Protein AF-A0A372Q4P2-F1 (afdb_monomer_lite)

Radius of gyration: 22.62 Å; chains: 1; bounding box: 49×54×68 Å

pLDDT: mean 82.83, std 16.29, range [28.7, 98.0]

Secondary structure (DSSP, 8-state):
-HHHHHHHHHHHHHHHHHHHHHHHHHHHHHHHHHHH-SS--HHHHHHHHHHHHHHH-HHHHHTS-HHHHHHHHHHHTHHHHHHHHHHHHHHHHHHHHHHHHHHSS-PPP--TT--HHHHHHHHTSHHHHHHHHHTTSBSSTTSS-BHHHHHHHHHTTT-S---HHHHHHHHHHHHHHH-TT-------HHHHHHHHHHHHHHHHHHHHTTTTS-S--SSTTSS--

Structure (mmCIF, N/CA/C/O backbone):
data_AF-A0A372Q4P2-F1
#
_entry.id   AF-A0A372Q4P2-F1
#
loop_
_atom_site.group_PDB
_atom_site.id
_atom_site.type_symbol
_atom_site.label_atom_id
_atom_site.label_alt_id
_atom_site.label_comp_id
_atom_site.label_asym_id
_atom_site.label_entity_id
_atom_site.label_seq_id
_atom_site.pdbx_PDB_ins_code
_atom_site.Cartn_x
_atom_site.Cartn_y
_atom_site.Cartn_z
_atom_site.occupancy
_atom_site.B_iso_or_equiv
_atom_site.auth_seq_id
_atom_site.auth_comp_id
_atom_site.auth_asym_id
_atom_site.auth_atom_id
_atom_site.pdbx_PDB_model_num
ATOM 1 N N . MET A 1 1 ? 22.361 27.477 -40.942 1.00 59.09 1 MET A N 1
ATOM 2 C CA . MET A 1 1 ? 21.910 27.624 -39.535 1.00 59.09 1 MET A CA 1
ATOM 3 C C . MET A 1 1 ? 20.575 26.902 -39.296 1.00 59.09 1 MET A C 1
ATOM 5 O O . MET A 1 1 ? 20.471 26.233 -38.277 1.00 59.09 1 MET A O 1
ATOM 9 N N . GLY A 1 2 ? 19.630 26.922 -40.254 1.00 65.94 2 GLY A N 1
ATOM 10 C CA . GLY A 1 2 ? 18.334 26.214 -40.179 1.00 65.94 2 GLY A CA 1
ATOM 11 C C . GLY A 1 2 ? 18.394 24.692 -39.960 1.00 65.94 2 GLY A C 1
ATOM 12 O O . GLY A 1 2 ? 17.753 24.198 -39.041 1.00 65.94 2 GLY A O 1
ATOM 13 N N . ASP A 1 3 ? 19.242 23.952 -40.684 1.00 73.50 3 ASP A N 1
ATOM 14 C CA . ASP A 1 3 ? 19.313 22.477 -40.546 1.00 73.50 3 ASP A CA 1
ATOM 15 C C . ASP A 1 3 ? 19.775 21.992 -39.164 1.00 73.50 3 ASP A C 1
ATOM 17 O O . ASP A 1 3 ? 19.396 20.917 -38.694 1.00 73.50 3 ASP A O 1
ATOM 21 N N . ARG A 1 4 ? 20.602 22.794 -38.480 1.00 77.06 4 ARG A N 1
ATOM 22 C CA . ARG A 1 4 ? 21.061 22.483 -37.118 1.00 77.06 4 ARG A CA 1
ATOM 23 C C . ARG A 1 4 ? 19.940 22.678 -36.099 1.00 77.06 4 ARG A C 1
ATOM 25 O O . ARG A 1 4 ? 19.866 21.898 -35.156 1.00 77.06 4 ARG A O 1
ATOM 32 N N . ILE A 1 5 ? 19.084 23.679 -36.302 1.00 82.50 5 ILE A N 1
ATOM 33 C CA . ILE A 1 5 ? 17.941 23.978 -35.432 1.00 82.50 5 ILE A CA 1
ATOM 34 C C . ILE A 1 5 ? 16.872 22.888 -35.588 1.00 82.50 5 ILE A C 1
ATOM 36 O O . ILE A 1 5 ? 16.509 22.265 -34.595 1.00 82.50 5 ILE A O 1
ATOM 40 N N . ALA A 1 6 ? 16.506 22.524 -36.822 1.00 82.44 6 ALA A N 1
ATOM 41 C CA . ALA A 1 6 ? 15.524 21.466 -37.083 1.00 82.44 6 ALA A CA 1
ATOM 42 C C . ALA A 1 6 ? 15.937 20.094 -36.503 1.00 82.44 6 ALA A C 1
ATOM 44 O O . ALA A 1 6 ? 15.115 19.337 -35.982 1.00 82.44 6 ALA A O 1
ATOM 45 N N . LYS A 1 7 ? 17.238 19.761 -36.537 1.00 81.94 7 LYS A N 1
ATOM 46 C CA . LYS A 1 7 ? 17.761 18.530 -35.917 1.00 81.94 7 LYS A CA 1
ATOM 47 C C . LYS A 1 7 ? 17.673 18.561 -34.387 1.00 81.94 7 LYS A C 1
ATOM 49 O O . LYS A 1 7 ? 17.422 17.524 -33.776 1.00 81.94 7 LYS A O 1
ATOM 54 N N . LEU A 1 8 ? 17.899 19.722 -33.769 1.00 76.38 8 LEU A N 1
ATOM 55 C CA . LEU A 1 8 ? 17.779 19.895 -32.319 1.00 76.38 8 LEU A CA 1
ATOM 56 C C . LEU A 1 8 ? 16.321 19.783 -31.866 1.00 76.38 8 LEU A C 1
ATOM 58 O O . LEU A 1 8 ? 16.052 19.065 -30.906 1.00 76.38 8 LEU A O 1
ATOM 62 N N . GLU A 1 9 ? 15.394 20.407 -32.591 1.00 79.81 9 GLU A N 1
ATOM 63 C CA . GLU A 1 9 ? 13.953 20.352 -32.313 1.00 79.81 9 GLU A CA 1
ATOM 64 C C . GLU A 1 9 ? 13.423 18.917 -32.380 1.00 79.81 9 GLU A C 1
ATOM 66 O O . GLU A 1 9 ? 12.822 18.432 -31.422 1.00 79.81 9 GLU A O 1
ATOM 71 N N . LYS A 1 10 ? 13.755 18.177 -33.446 1.00 77.94 10 LYS A N 1
ATOM 72 C CA . LYS A 1 10 ? 13.351 16.771 -33.596 1.00 77.94 10 LYS A CA 1
ATOM 73 C C . LYS A 1 10 ? 13.897 15.873 -32.481 1.00 77.94 10 LYS A C 1
ATOM 75 O O .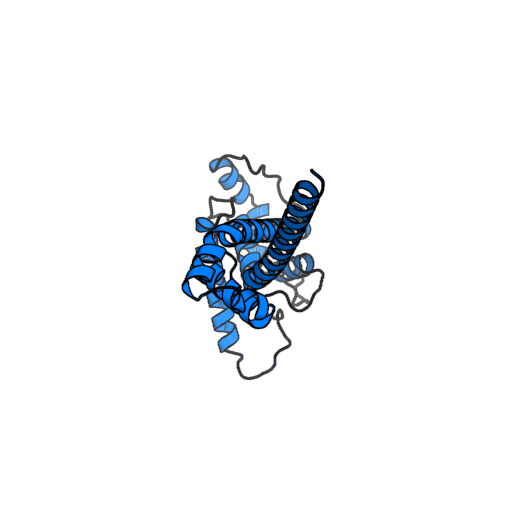 LYS A 1 10 ? 13.202 14.974 -32.001 1.00 77.94 10 LYS A O 1
ATOM 80 N N . ASN A 1 11 ? 15.144 16.093 -32.064 1.00 74.62 11 ASN A N 1
ATOM 81 C CA . ASN A 1 11 ? 15.747 15.339 -30.963 1.00 74.62 11 ASN A CA 1
ATOM 82 C C . ASN A 1 11 ? 15.069 15.657 -29.624 1.00 74.62 11 ASN A C 1
ATOM 84 O O . ASN A 1 11 ? 14.837 14.745 -28.830 1.00 74.62 11 ASN A O 1
ATOM 88 N N . PHE A 1 12 ? 14.738 16.928 -29.385 1.00 71.25 12 PHE A N 1
ATOM 89 C CA . PHE A 1 12 ? 14.030 17.368 -28.188 1.00 71.25 12 PHE A CA 1
ATOM 90 C C . PHE A 1 12 ? 12.624 16.763 -28.111 1.00 71.25 12 PHE A C 1
ATOM 92 O O . PHE A 1 12 ? 12.254 16.190 -27.089 1.00 71.25 12 PHE A O 1
ATOM 99 N N . GLU A 1 13 ? 11.874 16.803 -29.211 1.00 79.69 13 GLU A N 1
ATOM 100 C CA . GLU A 1 13 ? 10.533 16.223 -29.300 1.00 79.69 13 GLU A CA 1
ATOM 101 C C . GLU A 1 13 ? 10.554 14.702 -29.087 1.00 79.69 13 GLU A C 1
ATOM 103 O O . GLU A 1 13 ? 9.772 14.162 -28.306 1.00 79.69 13 GLU A O 1
ATOM 108 N N . THR A 1 14 ? 11.519 14.007 -29.697 1.00 75.88 14 THR A N 1
ATOM 109 C CA . THR A 1 14 ? 11.702 12.559 -29.505 1.00 75.88 14 THR A CA 1
ATOM 110 C C . THR A 1 14 ? 12.014 12.217 -28.046 1.00 75.88 14 THR A C 1
ATOM 112 O O . THR A 1 14 ? 11.432 11.282 -27.495 1.00 75.88 14 THR A O 1
ATOM 115 N N . ALA A 1 15 ? 12.895 12.986 -27.399 1.00 71.50 15 ALA A N 1
ATOM 116 C CA . ALA A 1 15 ? 13.243 12.788 -25.995 1.00 71.50 15 ALA A CA 1
ATOM 117 C C . ALA A 1 15 ? 12.047 13.040 -25.063 1.00 71.50 15 ALA A C 1
ATOM 119 O O . ALA A 1 15 ? 11.844 12.288 -24.109 1.00 71.50 15 ALA A O 1
ATOM 120 N N . ASN A 1 16 ? 11.234 14.059 -25.349 1.00 79.56 16 ASN A N 1
ATOM 121 C CA . ASN A 1 16 ? 10.046 14.367 -24.560 1.00 79.56 16 ASN A CA 1
ATOM 122 C C . ASN A 1 16 ? 8.982 13.262 -24.689 1.00 79.56 16 ASN A C 1
ATOM 124 O O . ASN A 1 16 ? 8.452 12.781 -23.686 1.00 79.56 16 ASN A O 1
ATOM 128 N N . ASN A 1 17 ? 8.762 12.771 -25.912 1.00 85.81 17 ASN A N 1
ATOM 129 C CA . ASN A 1 17 ? 7.849 11.661 -26.184 1.00 85.81 17 ASN A CA 1
ATOM 130 C C . ASN A 1 17 ? 8.278 10.372 -25.468 1.00 85.81 17 ASN A C 1
ATOM 132 O O . ASN A 1 17 ? 7.442 9.661 -24.907 1.00 85.81 17 ASN A O 1
ATOM 136 N N . GLU A 1 18 ? 9.581 10.074 -25.436 1.00 86.50 18 GLU A N 1
ATOM 137 C CA . GLU A 1 18 ? 10.101 8.926 -24.690 1.00 86.50 18 GLU A CA 1
ATOM 138 C C . GLU A 1 18 ? 9.928 9.108 -23.175 1.00 86.50 18 GLU A C 1
ATOM 140 O O . GLU A 1 18 ? 9.485 8.181 -22.498 1.00 86.50 18 GLU A O 1
ATOM 145 N N . GLN A 1 19 ? 10.194 10.296 -22.624 1.00 89.25 19 GLN A N 1
ATOM 146 C CA . GLN A 1 19 ? 9.985 10.554 -21.196 1.00 89.25 19 GLN A CA 1
ATOM 147 C C . GLN A 1 19 ? 8.526 10.374 -20.770 1.00 89.25 19 GLN A C 1
ATOM 149 O O . GLN A 1 19 ? 8.262 9.774 -19.725 1.00 89.25 19 GLN A O 1
ATOM 154 N N . ASP A 1 20 ? 7.572 10.870 -21.554 1.00 92.25 20 ASP A N 1
ATOM 155 C CA . ASP A 1 20 ? 6.150 10.734 -21.236 1.00 92.25 20 ASP A CA 1
ATOM 156 C C . ASP A 1 20 ? 5.665 9.292 -21.384 1.00 92.25 20 ASP A C 1
ATOM 158 O O . ASP A 1 20 ? 4.921 8.797 -20.528 1.00 92.25 20 ASP A O 1
ATOM 162 N N . PHE A 1 21 ? 6.173 8.570 -22.385 1.00 92.69 21 PHE A N 1
ATOM 163 C CA . PHE A 1 21 ? 5.992 7.125 -22.480 1.00 92.69 21 PHE A CA 1
ATOM 164 C C . PHE A 1 21 ? 6.497 6.411 -21.214 1.00 92.69 21 PHE A C 1
ATOM 166 O O . PHE A 1 21 ? 5.743 5.660 -20.588 1.00 92.69 21 PHE A O 1
ATOM 173 N N . ILE A 1 22 ? 7.725 6.704 -20.767 1.00 93.94 22 ILE A N 1
ATOM 174 C CA . ILE A 1 22 ? 8.317 6.098 -19.566 1.00 93.94 22 ILE A CA 1
ATOM 175 C C . ILE A 1 22 ? 7.504 6.420 -18.301 1.00 93.94 22 ILE A C 1
ATOM 177 O O . ILE A 1 22 ? 7.216 5.527 -17.497 1.00 93.94 22 ILE A O 1
ATOM 181 N N . LYS A 1 23 ? 7.046 7.665 -18.126 1.00 94.69 23 LYS A N 1
ATOM 182 C CA . LYS A 1 23 ? 6.167 8.041 -17.001 1.00 94.69 23 LYS A CA 1
ATOM 183 C C . LYS A 1 23 ? 4.864 7.235 -16.998 1.00 94.69 23 LYS A C 1
ATOM 185 O O . LYS A 1 23 ? 4.399 6.824 -15.927 1.00 94.69 23 LYS A O 1
ATOM 190 N N . ASN A 1 24 ? 4.279 7.001 -18.173 1.00 94.88 24 ASN A N 1
ATOM 191 C CA . ASN A 1 24 ? 3.030 6.258 -18.316 1.00 94.88 24 ASN A CA 1
ATOM 192 C C . ASN A 1 24 ? 3.198 4.778 -17.959 1.00 94.88 24 ASN A C 1
ATOM 194 O O . ASN A 1 24 ? 2.434 4.278 -17.126 1.00 94.88 24 ASN A O 1
ATOM 198 N N . ILE A 1 25 ? 4.226 4.100 -18.482 1.00 95.75 25 ILE A N 1
ATOM 199 C CA . ILE A 1 25 ? 4.479 2.691 -18.131 1.00 95.75 25 ILE A CA 1
ATOM 200 C C . ILE A 1 25 ? 4.788 2.542 -16.638 1.00 95.75 25 ILE A C 1
ATOM 202 O O . ILE A 1 25 ? 4.238 1.659 -15.984 1.00 95.75 25 ILE A O 1
ATOM 206 N N . ILE A 1 26 ? 5.562 3.463 -16.047 1.00 97.50 26 ILE A N 1
ATOM 207 C CA . ILE A 1 26 ? 5.894 3.442 -14.616 1.00 97.50 26 ILE A CA 1
ATOM 208 C C . ILE A 1 26 ? 4.625 3.514 -13.767 1.00 97.50 26 ILE A C 1
ATOM 210 O O . ILE A 1 26 ? 4.483 2.785 -12.784 1.00 97.50 26 ILE A O 1
ATOM 214 N N . LYS A 1 27 ? 3.673 4.375 -14.139 1.00 96.69 27 LYS A N 1
ATOM 215 C CA . LYS A 1 27 ? 2.392 4.501 -13.435 1.00 96.69 27 LYS A CA 1
ATOM 216 C C . LYS A 1 27 ? 1.580 3.205 -13.502 1.00 96.69 27 LYS A C 1
ATOM 218 O O . LYS A 1 27 ? 0.959 2.851 -12.499 1.00 96.69 27 LYS A O 1
ATOM 223 N N . SER A 1 28 ? 1.564 2.528 -14.647 1.00 96.06 28 SER A N 1
ATOM 224 C CA . SER A 1 28 ? 0.845 1.262 -14.839 1.00 96.06 28 SER A CA 1
ATOM 225 C C . SER A 1 28 ? 1.495 0.117 -14.064 1.00 96.06 28 SER A C 1
ATOM 227 O O . SER A 1 28 ? 0.826 -0.534 -13.259 1.00 96.06 28 SER A O 1
ATOM 229 N N . ILE A 1 29 ? 2.811 -0.054 -14.201 1.00 97.06 29 ILE A N 1
ATOM 230 C CA . ILE A 1 29 ? 3.581 -1.099 -13.515 1.00 97.06 29 ILE A CA 1
ATOM 231 C C . ILE A 1 29 ? 3.505 -0.915 -11.997 1.00 97.06 29 ILE A C 1
ATOM 233 O O . ILE A 1 29 ? 3.231 -1.870 -11.278 1.00 97.06 29 ILE A O 1
ATOM 237 N N . ALA A 1 30 ? 3.650 0.312 -11.485 1.00 97.62 30 ALA A N 1
ATOM 238 C CA . ALA A 1 30 ? 3.565 0.572 -10.047 1.00 97.62 30 ALA A CA 1
ATOM 239 C C . ALA A 1 30 ? 2.194 0.197 -9.453 1.00 97.62 30 ALA A C 1
ATOM 241 O O . ALA A 1 30 ? 2.122 -0.252 -8.309 1.00 97.62 30 ALA A O 1
ATOM 242 N N . LYS A 1 31 ? 1.102 0.364 -10.214 1.00 94.75 31 LYS A N 1
ATOM 243 C CA . LYS A 1 31 ? -0.238 -0.072 -9.793 1.00 94.75 31 LYS A CA 1
ATOM 244 C C . LYS A 1 31 ? -0.364 -1.594 -9.782 1.00 94.75 31 LYS A C 1
ATOM 246 O O . LYS A 1 31 ? -0.924 -2.114 -8.820 1.00 94.75 31 LYS A O 1
ATOM 251 N N . LYS A 1 32 ? 0.151 -2.277 -10.815 1.00 94.25 32 LYS A N 1
ATOM 252 C CA . LYS A 1 32 ? 0.184 -3.748 -10.891 1.00 94.25 32 LYS A CA 1
ATOM 253 C C . LYS A 1 32 ? 0.983 -4.323 -9.719 1.00 94.25 32 LYS A C 1
ATOM 255 O O . LYS A 1 32 ? 0.448 -5.090 -8.933 1.00 94.25 32 LYS A O 1
ATOM 260 N N . LEU A 1 33 ? 2.195 -3.818 -9.502 1.00 94.94 33 LEU A N 1
ATOM 261 C CA . LEU A 1 33 ? 3.045 -4.217 -8.381 1.00 94.94 33 LEU A CA 1
ATOM 262 C C . LEU A 1 33 ? 2.365 -4.036 -7.026 1.00 94.94 33 LEU A C 1
ATOM 264 O O . LEU A 1 33 ? 2.470 -4.911 -6.185 1.00 94.94 33 LEU A O 1
ATOM 268 N N . LEU A 1 34 ? 1.639 -2.940 -6.785 1.00 94.81 34 LEU A N 1
ATOM 269 C CA . LEU A 1 34 ? 0.976 -2.729 -5.491 1.00 94.81 34 LEU A CA 1
ATOM 270 C C . LEU A 1 34 ? -0.159 -3.737 -5.212 1.00 94.81 34 LEU A C 1
ATOM 272 O O . LEU A 1 34 ? -0.610 -3.859 -4.073 1.00 94.81 34 LEU A O 1
ATOM 276 N N . VAL A 1 35 ? -0.675 -4.422 -6.234 1.00 92.06 35 VAL A N 1
ATOM 277 C CA . VAL A 1 35 ? -1.641 -5.522 -6.073 1.00 92.06 35 VAL A CA 1
ATOM 278 C C . VAL A 1 35 ? -0.947 -6.791 -5.575 1.00 92.06 35 VAL A C 1
ATOM 280 O O . VAL A 1 35 ? -1.540 -7.528 -4.787 1.00 92.06 35 VAL A O 1
ATOM 283 N N . GLU A 1 36 ? 0.297 -7.009 -5.994 1.00 90.38 36 GLU A N 1
ATOM 284 C CA . GLU A 1 36 ? 1.070 -8.233 -5.762 1.00 90.38 36 GLU A CA 1
ATOM 285 C C . GLU A 1 36 ? 1.992 -8.112 -4.538 1.00 90.38 36 GLU A C 1
ATOM 287 O O . GLU A 1 36 ? 1.996 -8.986 -3.674 1.00 90.38 36 GLU A O 1
ATOM 292 N N . SER A 1 37 ? 2.714 -6.995 -4.412 1.00 92.56 37 SER A N 1
ATOM 293 C CA . SER A 1 37 ? 3.708 -6.743 -3.370 1.00 92.56 37 SER A CA 1
ATOM 294 C C . SER A 1 37 ? 3.667 -5.298 -2.849 1.00 92.56 37 SER A C 1
ATOM 296 O O . SER A 1 37 ? 3.804 -4.305 -3.573 1.00 92.56 37 SER A O 1
ATOM 298 N N . ILE A 1 38 ? 3.501 -5.171 -1.528 1.00 94.56 38 ILE A N 1
ATOM 299 C CA . ILE A 1 38 ? 3.539 -3.880 -0.818 1.00 94.56 38 ILE A CA 1
ATOM 300 C C . ILE A 1 38 ? 4.977 -3.367 -0.677 1.00 94.56 38 ILE A C 1
ATOM 302 O O . ILE A 1 38 ? 5.196 -2.159 -0.616 1.00 94.56 38 ILE A O 1
ATOM 306 N N . TYR A 1 39 ? 5.953 -4.267 -0.628 1.00 93.25 39 TYR A N 1
ATOM 307 C CA . TYR A 1 39 ? 7.370 -3.946 -0.484 1.00 93.25 39 TYR A CA 1
ATOM 308 C C . TYR A 1 39 ? 8.159 -4.796 -1.478 1.00 93.25 39 TYR A C 1
ATOM 310 O O . TYR A 1 39 ? 8.688 -5.838 -1.093 1.00 93.25 39 TYR A O 1
ATOM 318 N N . PRO A 1 40 ? 8.163 -4.398 -2.762 1.00 94.12 40 PRO A N 1
ATOM 319 C CA . PRO A 1 40 ? 8.743 -5.219 -3.800 1.00 94.12 40 PRO A CA 1
ATOM 320 C C . PRO A 1 40 ? 10.266 -5.241 -3.700 1.00 94.12 40 PRO A C 1
ATOM 322 O O . PRO A 1 40 ? 10.900 -4.223 -3.408 1.00 94.12 40 PRO A O 1
ATOM 325 N N . THR A 1 41 ? 10.854 -6.394 -3.987 1.00 94.19 41 THR A N 1
ATOM 326 C CA . THR A 1 41 ? 12.299 -6.539 -4.157 1.00 94.19 41 THR A CA 1
ATOM 327 C C . THR A 1 41 ? 12.757 -5.921 -5.481 1.00 94.19 41 THR A C 1
ATOM 329 O O . THR A 1 41 ? 11.963 -5.664 -6.392 1.00 94.19 41 THR A O 1
ATOM 332 N N . HIS A 1 42 ? 14.067 -5.704 -5.624 1.00 92.38 42 HIS A N 1
ATOM 333 C CA . HIS A 1 42 ? 14.651 -5.283 -6.902 1.00 92.38 42 HIS A CA 1
ATOM 334 C C . HIS A 1 42 ? 14.351 -6.269 -8.039 1.00 92.38 42 HIS A C 1
ATOM 336 O O . HIS A 1 42 ? 14.160 -5.853 -9.182 1.00 92.38 42 HIS A O 1
ATOM 342 N N . GLU A 1 43 ? 14.282 -7.562 -7.725 1.00 94.12 43 GLU A N 1
ATOM 343 C CA . GLU A 1 43 ? 13.949 -8.602 -8.689 1.00 94.12 43 GLU A CA 1
ATOM 344 C C . GLU A 1 43 ? 12.481 -8.534 -9.118 1.00 94.12 43 GLU A C 1
ATOM 346 O O . GLU A 1 43 ? 12.213 -8.511 -10.316 1.00 94.12 43 GLU A O 1
ATOM 351 N N . GLU A 1 44 ? 11.550 -8.392 -8.170 1.00 95.12 44 GLU A N 1
ATOM 352 C CA . GLU A 1 44 ? 10.116 -8.243 -8.463 1.00 95.12 44 GLU A CA 1
ATOM 353 C C . GLU A 1 44 ? 9.844 -7.002 -9.327 1.00 95.12 44 GLU A C 1
ATOM 355 O O . GLU A 1 44 ? 9.092 -7.074 -10.300 1.00 95.12 44 GLU A O 1
ATOM 360 N N . LEU A 1 45 ? 10.498 -5.871 -9.029 1.00 95.50 45 LEU A N 1
ATOM 361 C CA . LEU A 1 45 ? 10.419 -4.653 -9.845 1.00 95.50 45 LEU A CA 1
ATOM 362 C C . LEU A 1 45 ? 10.872 -4.911 -11.287 1.00 95.50 45 LEU A C 1
ATOM 364 O O . LEU A 1 45 ? 10.192 -4.511 -12.238 1.00 95.50 45 LEU A O 1
ATOM 368 N N . ARG A 1 46 ? 12.015 -5.583 -11.448 1.00 94.69 46 ARG A N 1
ATOM 369 C CA . ARG A 1 46 ? 12.626 -5.858 -12.751 1.00 94.69 46 ARG A CA 1
ATOM 370 C C . ARG A 1 46 ? 11.787 -6.828 -13.572 1.00 94.69 46 ARG A C 1
ATOM 372 O O . ARG A 1 46 ? 11.547 -6.556 -14.748 1.00 94.69 46 ARG A O 1
ATOM 379 N N . GLU A 1 47 ? 11.346 -7.929 -12.974 1.00 94.75 47 GLU A N 1
ATOM 380 C CA . GLU A 1 47 ? 10.626 -8.972 -13.700 1.00 94.75 47 GLU A CA 1
ATOM 381 C C . GLU A 1 47 ? 9.214 -8.522 -14.065 1.00 94.75 47 GLU A C 1
ATOM 383 O O . GLU A 1 47 ? 8.843 -8.601 -15.232 1.00 94.75 47 GLU A O 1
ATOM 388 N N . THR A 1 48 ? 8.495 -7.867 -13.147 1.00 95.44 48 THR A N 1
ATOM 389 C CA . THR A 1 48 ? 7.175 -7.289 -13.462 1.00 95.44 48 THR A CA 1
ATOM 390 C C . THR A 1 48 ? 7.267 -6.252 -14.581 1.00 95.44 48 THR A C 1
ATOM 392 O O . THR A 1 48 ? 6.394 -6.179 -15.447 1.00 95.44 48 THR A O 1
ATOM 395 N N . THR A 1 49 ? 8.339 -5.450 -14.597 1.00 96.19 49 THR A N 1
ATOM 396 C CA . THR A 1 49 ? 8.593 -4.499 -15.688 1.00 96.19 49 THR A CA 1
ATOM 397 C C . THR A 1 49 ? 8.858 -5.228 -17.000 1.00 96.19 49 THR A C 1
ATOM 399 O O . THR A 1 49 ? 8.300 -4.853 -18.026 1.00 96.19 49 THR A O 1
ATOM 402 N N . ARG A 1 50 ? 9.695 -6.270 -16.993 1.00 93.81 50 ARG A N 1
ATOM 403 C CA . ARG A 1 50 ? 10.001 -7.054 -18.195 1.00 93.81 50 ARG A CA 1
ATOM 404 C C . ARG A 1 50 ? 8.753 -7.731 -18.755 1.00 93.81 50 ARG A C 1
ATOM 406 O O . ARG A 1 50 ? 8.533 -7.644 -19.960 1.00 93.81 50 ARG A O 1
ATOM 413 N N . GLU A 1 51 ? 7.950 -8.365 -17.909 1.00 94.25 51 GLU A N 1
ATOM 414 C CA . GLU A 1 51 ? 6.692 -9.006 -18.298 1.00 94.25 51 GLU A CA 1
ATOM 415 C C . GLU A 1 51 ? 5.728 -7.997 -18.918 1.00 94.25 51 GLU A C 1
ATOM 417 O O . GLU A 1 51 ? 5.265 -8.206 -20.035 1.00 94.25 51 GLU A O 1
ATOM 422 N N . PHE A 1 52 ? 5.498 -6.867 -18.240 1.00 95.06 52 PHE A N 1
ATOM 423 C CA . PHE A 1 52 ? 4.627 -5.800 -18.735 1.00 95.06 52 PHE A CA 1
ATOM 424 C C . PHE A 1 52 ? 5.100 -5.257 -20.086 1.00 95.06 52 PHE A C 1
ATOM 426 O O . PHE A 1 52 ? 4.311 -5.066 -21.003 1.00 95.06 52 PHE A O 1
ATOM 433 N N . MET A 1 53 ? 6.402 -5.021 -20.237 1.00 94.19 53 MET A N 1
ATOM 434 C CA . MET A 1 53 ? 6.953 -4.522 -21.497 1.00 94.19 53 MET A CA 1
ATOM 435 C C . MET A 1 53 ? 6.880 -5.568 -22.610 1.00 94.19 53 MET A C 1
ATOM 437 O O . MET A 1 53 ? 6.711 -5.204 -23.768 1.00 94.19 53 MET A O 1
ATOM 441 N N . SER A 1 54 ? 6.985 -6.854 -22.274 1.00 93.06 54 SER A N 1
ATOM 442 C CA . SER A 1 54 ? 6.873 -7.942 -23.250 1.00 93.06 54 SER A CA 1
ATOM 443 C C . SER A 1 54 ? 5.436 -8.134 -23.727 1.00 93.06 54 SER A C 1
ATOM 445 O O . SER A 1 54 ? 5.244 -8.453 -24.897 1.00 93.06 54 SER A O 1
ATOM 447 N N . SER A 1 55 ? 4.445 -7.915 -22.855 1.00 93.88 55 SER A N 1
ATOM 448 C CA . SER A 1 55 ? 3.027 -8.025 -23.212 1.00 93.88 55 SER A CA 1
ATOM 449 C C . SER A 1 55 ? 2.499 -6.775 -23.915 1.00 93.88 55 SER A C 1
ATOM 451 O O . SER A 1 55 ? 1.927 -6.881 -24.994 1.00 93.88 55 SER A O 1
ATOM 453 N N . GLU A 1 56 ? 2.722 -5.589 -23.344 1.00 93.62 56 GLU A N 1
ATOM 454 C CA . GLU A 1 56 ? 2.078 -4.351 -23.805 1.00 93.62 56 GLU A CA 1
ATOM 455 C C . GLU A 1 56 ? 2.899 -3.600 -24.859 1.00 93.62 56 GLU A C 1
ATOM 457 O O . GLU A 1 56 ? 2.353 -2.858 -25.677 1.00 93.62 56 GLU A O 1
ATOM 462 N N . HIS A 1 57 ? 4.229 -3.747 -24.831 1.00 92.94 57 HIS A N 1
ATOM 463 C CA . HIS A 1 57 ? 5.148 -2.947 -25.646 1.00 92.94 57 HIS A CA 1
ATOM 464 C C . HIS A 1 57 ? 6.286 -3.776 -26.280 1.00 92.94 57 HIS A C 1
ATOM 466 O O . HIS A 1 57 ? 7.455 -3.367 -26.212 1.00 92.94 57 HIS A O 1
ATOM 472 N N . PRO A 1 58 ? 5.990 -4.915 -26.941 1.00 92.50 58 PRO A N 1
ATOM 473 C CA . PRO A 1 58 ? 7.022 -5.801 -27.481 1.00 92.50 58 PRO A CA 1
ATOM 474 C C . PRO A 1 58 ? 7.924 -5.097 -28.505 1.00 92.50 58 PRO A C 1
ATOM 476 O O . PRO A 1 58 ? 9.133 -5.328 -28.528 1.00 92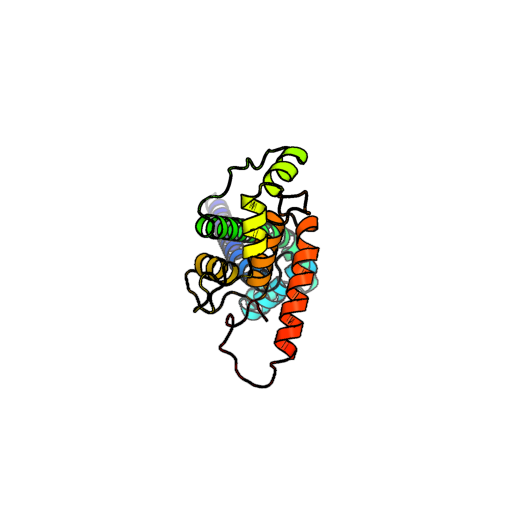.50 58 PRO A O 1
ATOM 479 N N . ASP A 1 59 ? 7.380 -4.180 -29.310 1.00 90.81 59 ASP A N 1
ATOM 480 C CA . ASP A 1 59 ? 8.155 -3.423 -30.301 1.00 90.81 59 ASP A CA 1
ATOM 481 C C . ASP A 1 59 ? 9.151 -2.447 -29.671 1.00 90.81 59 ASP A C 1
ATOM 483 O O . ASP A 1 59 ? 10.210 -2.181 -30.242 1.00 90.81 59 ASP A O 1
ATOM 487 N N . PHE A 1 60 ? 8.867 -1.954 -28.462 1.00 89.75 60 PHE A N 1
ATOM 488 C CA . PHE A 1 60 ? 9.838 -1.171 -27.706 1.00 89.75 60 PHE A CA 1
ATOM 489 C C . PHE A 1 60 ? 11.020 -2.047 -27.285 1.00 89.75 60 PHE A C 1
ATOM 491 O O . PHE A 1 60 ? 12.171 -1.653 -27.464 1.00 89.75 60 PHE A O 1
ATOM 498 N N . LEU A 1 61 ? 10.751 -3.261 -26.792 1.00 88.38 61 LEU A N 1
ATOM 499 C CA . LEU A 1 61 ? 11.795 -4.204 -26.388 1.00 88.38 61 LEU A CA 1
ATOM 500 C C . LEU A 1 61 ? 12.661 -4.674 -27.561 1.00 88.38 61 LEU A C 1
ATOM 502 O O . LEU A 1 61 ? 13.871 -4.819 -27.388 1.00 88.38 61 LEU A O 1
ATOM 506 N N . LYS A 1 62 ? 12.086 -4.833 -28.762 1.00 89.44 62 LYS A N 1
ATOM 507 C CA . LYS A 1 62 ? 12.828 -5.204 -29.984 1.00 89.44 62 LYS A CA 1
ATOM 508 C C . LYS A 1 62 ? 13.955 -4.223 -30.338 1.00 89.44 62 LYS A C 1
ATOM 510 O O . LYS A 1 62 ? 14.908 -4.617 -31.004 1.00 89.44 62 LYS A O 1
ATOM 515 N N . LYS A 1 63 ? 13.898 -2.969 -29.867 1.00 88.88 63 LYS A N 1
ATOM 516 C CA . LYS A 1 63 ? 14.972 -1.972 -30.060 1.00 88.88 63 LYS A CA 1
ATOM 517 C C . LYS A 1 63 ? 16.258 -2.327 -29.303 1.00 88.88 63 LYS A C 1
ATOM 519 O O . LYS A 1 63 ? 17.329 -1.802 -29.614 1.00 88.88 63 LYS A O 1
ATOM 524 N N . PHE A 1 64 ? 16.175 -3.202 -28.302 1.00 88.50 64 PHE A N 1
ATOM 525 C CA . PHE A 1 64 ? 17.288 -3.543 -27.426 1.00 88.50 64 PHE A CA 1
ATOM 526 C C . PHE A 1 64 ? 17.847 -4.932 -27.745 1.00 88.50 64 PHE A C 1
ATOM 528 O O . PHE A 1 64 ? 17.128 -5.922 -27.823 1.00 88.50 64 PHE A O 1
ATOM 535 N N . LYS A 1 65 ? 19.179 -5.038 -27.813 1.00 84.31 65 LYS A N 1
ATOM 536 C CA . LYS A 1 65 ? 19.863 -6.334 -27.648 1.00 84.31 65 LYS A CA 1
ATOM 537 C C . LYS A 1 65 ? 19.707 -6.797 -26.188 1.00 84.31 65 LYS A C 1
ATOM 539 O O . LYS A 1 65 ? 19.653 -5.946 -25.300 1.00 84.31 65 LYS A O 1
ATOM 544 N N . LYS A 1 66 ? 19.706 -8.113 -25.918 1.00 70.50 66 LYS A N 1
ATOM 545 C CA . LYS A 1 66 ? 19.397 -8.721 -24.596 1.00 70.50 66 LYS A CA 1
ATOM 546 C C . LYS A 1 66 ? 20.064 -8.010 -23.400 1.00 70.50 66 LYS A C 1
ATOM 548 O O . LYS A 1 66 ? 19.400 -7.696 -22.418 1.00 70.50 66 LYS A O 1
ATOM 553 N N . ASN A 1 67 ? 21.344 -7.655 -23.525 1.00 80.12 67 ASN A N 1
ATOM 554 C CA . ASN A 1 67 ? 22.133 -7.038 -22.449 1.00 80.12 67 ASN A CA 1
ATOM 555 C C . ASN A 1 67 ? 21.868 -5.523 -22.307 1.00 80.12 67 ASN A C 1
ATOM 557 O O . ASN A 1 67 ? 22.093 -4.937 -21.252 1.00 80.12 67 ASN A O 1
ATOM 561 N N . ARG A 1 68 ? 21.389 -4.868 -23.375 1.00 90.12 68 ARG A N 1
ATOM 562 C CA . ARG A 1 68 ? 21.123 -3.421 -23.401 1.00 90.12 68 ARG A CA 1
ATOM 563 C C . ARG A 1 68 ? 19.817 -3.054 -22.708 1.00 90.12 68 ARG A C 1
ATOM 565 O O . ARG A 1 68 ? 19.745 -1.972 -22.136 1.00 90.12 68 ARG A O 1
ATOM 572 N N . TRP A 1 69 ? 18.825 -3.946 -22.715 1.00 91.31 69 TRP A N 1
ATOM 573 C CA . TRP A 1 69 ? 17.571 -3.729 -21.986 1.00 91.31 69 TRP A CA 1
ATOM 574 C C . TRP A 1 69 ? 17.817 -3.552 -20.487 1.00 91.31 69 TRP A C 1
ATOM 576 O O . TRP A 1 69 ? 17.304 -2.616 -19.885 1.00 91.31 69 TRP A O 1
ATOM 586 N N . GLN A 1 70 ? 18.653 -4.406 -19.891 1.00 91.50 70 GLN A N 1
ATOM 587 C CA . GLN A 1 70 ? 18.959 -4.318 -18.464 1.00 91.50 70 GLN A CA 1
ATOM 588 C C . GLN A 1 70 ? 19.629 -2.984 -18.114 1.00 91.50 70 GLN A C 1
ATOM 590 O O . GLN A 1 70 ? 19.213 -2.320 -17.173 1.00 91.50 70 GLN A O 1
ATOM 595 N N . ILE A 1 71 ? 20.601 -2.546 -18.919 1.00 93.06 71 ILE A N 1
ATOM 596 C CA . ILE A 1 71 ? 21.259 -1.244 -18.737 1.00 93.06 71 ILE A CA 1
ATOM 597 C C . ILE A 1 71 ? 20.246 -0.097 -18.851 1.00 93.06 71 ILE A C 1
ATOM 599 O O . ILE A 1 71 ? 20.294 0.847 -18.065 1.00 93.06 71 ILE A O 1
ATOM 603 N N . TYR A 1 72 ? 19.329 -0.172 -19.818 1.00 93.19 72 TYR A N 1
ATOM 604 C CA . TYR A 1 72 ? 18.285 0.833 -19.997 1.00 93.19 72 TYR A CA 1
ATOM 605 C C . TYR A 1 72 ? 17.327 0.884 -18.801 1.00 93.19 72 TYR A C 1
ATOM 607 O O . TYR A 1 72 ? 17.038 1.969 -18.301 1.00 93.19 72 TYR A O 1
ATOM 615 N N . TYR A 1 73 ? 16.870 -0.274 -18.322 1.00 94.69 73 TYR A N 1
ATOM 616 C CA . TYR A 1 73 ? 15.991 -0.383 -17.160 1.00 94.69 73 TYR A CA 1
ATOM 617 C C . TYR A 1 73 ? 16.619 0.253 -15.915 1.00 94.69 73 TYR A C 1
ATOM 619 O O . TYR A 1 73 ? 15.986 1.101 -15.286 1.00 94.69 73 TYR A O 1
ATOM 627 N N . GLU A 1 74 ? 17.867 -0.102 -15.594 1.00 94.62 74 GLU A N 1
ATOM 628 C CA . GLU A 1 74 ? 18.549 0.419 -14.402 1.00 94.62 74 GLU A CA 1
ATOM 629 C C . GLU A 1 74 ? 18.719 1.942 -14.460 1.00 94.62 74 GLU A C 1
ATOM 631 O O . GLU A 1 74 ? 18.509 2.631 -13.463 1.00 94.62 74 GLU A O 1
ATOM 636 N N . LYS A 1 75 ? 19.046 2.487 -15.640 1.00 93.94 75 LYS A N 1
ATOM 637 C CA . LYS A 1 75 ? 19.276 3.927 -15.819 1.00 93.94 75 LYS A CA 1
ATOM 638 C C . LYS A 1 75 ? 17.995 4.757 -15.856 1.00 93.94 75 LYS A C 1
ATOM 640 O O . LYS A 1 75 ? 17.985 5.858 -15.318 1.00 93.94 75 LYS A O 1
ATOM 645 N N . ASN A 1 76 ? 16.942 4.258 -16.504 1.00 93.75 76 ASN A N 1
ATOM 646 C CA . ASN A 1 76 ? 15.788 5.087 -16.872 1.00 93.75 76 ASN A CA 1
ATOM 647 C C . ASN A 1 76 ? 14.496 4.730 -16.132 1.00 93.75 76 ASN A C 1
ATOM 649 O O . ASN A 1 76 ? 13.589 5.555 -16.076 1.00 93.75 76 ASN A O 1
ATOM 653 N N . ILE A 1 77 ? 14.375 3.517 -15.581 1.00 95.81 77 ILE A N 1
ATOM 654 C CA . ILE A 1 77 ? 13.103 3.018 -15.034 1.00 95.81 77 ILE A CA 1
ATOM 655 C C . ILE A 1 77 ? 13.215 2.701 -13.543 1.00 95.81 77 ILE A C 1
ATOM 657 O O . ILE A 1 77 ? 12.356 3.137 -12.779 1.00 95.81 77 ILE A O 1
ATOM 661 N N . ALA A 1 78 ? 14.251 1.980 -13.109 1.00 96.25 78 ALA A N 1
ATOM 662 C CA . ALA A 1 78 ? 14.309 1.352 -11.786 1.00 96.25 78 ALA A CA 1
ATOM 663 C C . ALA A 1 78 ? 14.028 2.321 -10.620 1.00 96.25 78 ALA A C 1
ATOM 665 O O . ALA A 1 78 ? 13.122 2.090 -9.813 1.00 96.25 78 ALA A O 1
ATOM 666 N N . GLN A 1 79 ? 14.756 3.440 -10.549 1.00 96.38 79 GLN A N 1
ATOM 667 C CA . GLN A 1 79 ? 14.592 4.417 -9.466 1.00 96.38 79 GLN A CA 1
ATOM 668 C C . GLN A 1 79 ? 13.246 5.149 -9.529 1.00 96.38 79 GLN A C 1
ATOM 670 O O . GLN A 1 79 ? 12.588 5.332 -8.501 1.00 96.38 79 GLN A O 1
ATOM 675 N N . LEU A 1 80 ? 12.809 5.541 -10.729 1.00 97.38 80 LEU A N 1
ATOM 676 C CA . LEU A 1 80 ? 11.539 6.240 -10.926 1.00 97.38 80 LEU A CA 1
ATOM 677 C C . LEU A 1 80 ? 10.347 5.335 -10.593 1.00 97.38 80 LEU A C 1
ATOM 679 O O . LEU A 1 80 ? 9.383 5.779 -9.964 1.00 97.38 80 LEU A O 1
ATOM 683 N N . LEU A 1 81 ? 10.432 4.053 -10.954 1.00 98.00 81 LEU A N 1
ATOM 684 C CA . LEU A 1 81 ? 9.439 3.042 -10.621 1.00 98.00 81 LEU A CA 1
ATOM 685 C C . LEU A 1 81 ? 9.356 2.822 -9.111 1.00 98.00 81 LEU A C 1
ATOM 687 O O . LEU A 1 81 ? 8.260 2.881 -8.552 1.00 98.00 81 LEU A O 1
ATOM 691 N N . LEU A 1 82 ? 10.497 2.644 -8.438 1.00 96.81 82 LEU A N 1
ATOM 692 C CA . LEU A 1 82 ? 10.552 2.497 -6.982 1.00 96.81 82 LEU A CA 1
ATOM 693 C C . LEU A 1 82 ? 9.961 3.724 -6.270 1.00 96.81 82 LEU A C 1
ATOM 695 O O . LEU A 1 82 ? 9.145 3.589 -5.352 1.00 96.81 82 LEU A O 1
ATOM 699 N N . ALA A 1 83 ? 10.317 4.931 -6.715 1.00 97.25 83 ALA A N 1
ATOM 700 C CA . ALA A 1 83 ? 9.777 6.174 -6.173 1.00 97.25 83 ALA A CA 1
ATOM 701 C C . ALA A 1 83 ? 8.258 6.272 -6.383 1.00 97.25 83 ALA A C 1
ATOM 703 O O . ALA A 1 83 ? 7.519 6.621 -5.453 1.00 97.25 83 ALA A O 1
ATOM 704 N N . LYS A 1 84 ? 7.768 5.916 -7.578 1.00 97.94 84 LYS A N 1
ATOM 705 C CA . LYS A 1 84 ? 6.336 5.934 -7.887 1.00 97.94 84 LYS A CA 1
ATOM 706 C C . LYS A 1 84 ? 5.566 4.908 -7.066 1.00 97.94 84 LYS A C 1
ATOM 708 O O . LYS A 1 84 ? 4.529 5.254 -6.502 1.00 97.94 84 LYS A O 1
ATOM 713 N N . HIS A 1 85 ? 6.073 3.684 -6.950 1.00 97.50 85 HIS A N 1
ATOM 714 C CA . HIS A 1 85 ? 5.483 2.636 -6.116 1.00 97.50 85 HIS A CA 1
ATOM 715 C C . HIS A 1 85 ? 5.387 3.086 -4.655 1.00 97.50 85 HIS A C 1
ATOM 717 O O . HIS A 1 85 ? 4.296 3.089 -4.079 1.00 97.50 85 HIS A O 1
ATOM 723 N N . ARG A 1 86 ? 6.486 3.611 -4.088 1.00 95.88 86 ARG A N 1
ATOM 724 C CA . ARG A 1 86 ? 6.508 4.178 -2.729 1.00 95.88 86 ARG A CA 1
ATOM 725 C C . ARG A 1 86 ? 5.475 5.290 -2.554 1.00 95.88 86 ARG A C 1
ATOM 727 O O . ARG A 1 86 ? 4.832 5.353 -1.508 1.00 95.88 86 ARG A O 1
ATOM 734 N N . SER A 1 87 ? 5.315 6.165 -3.546 1.00 97.06 87 SER A N 1
ATOM 735 C CA . SER A 1 87 ? 4.312 7.234 -3.528 1.00 97.06 87 SER A CA 1
ATOM 736 C C . SER A 1 87 ? 2.887 6.674 -3.463 1.00 97.06 87 SER A C 1
ATOM 738 O O . SER A 1 87 ? 2.141 7.037 -2.555 1.00 97.06 87 SER A O 1
ATOM 740 N N . ILE A 1 88 ? 2.525 5.735 -4.344 1.00 96.19 88 ILE A N 1
ATOM 741 C CA . ILE A 1 88 ? 1.177 5.139 -4.360 1.00 96.19 88 ILE A CA 1
ATOM 742 C C . ILE A 1 88 ? 0.910 4.372 -3.056 1.00 96.19 88 ILE A C 1
ATOM 744 O O . ILE A 1 88 ? -0.178 4.484 -2.488 1.00 96.19 88 ILE A O 1
ATOM 748 N N . ARG A 1 89 ? 1.910 3.657 -2.524 1.00 95.88 89 ARG A N 1
ATOM 749 C CA . ARG A 1 89 ? 1.813 3.000 -1.215 1.00 95.88 89 ARG A CA 1
ATOM 750 C C . ARG A 1 89 ? 1.540 3.994 -0.090 1.00 95.88 89 ARG A C 1
ATOM 752 O O . ARG A 1 89 ? 0.643 3.747 0.706 1.00 95.88 89 ARG A O 1
ATOM 759 N N . LYS A 1 90 ? 2.257 5.124 -0.033 1.00 95.44 90 LYS A N 1
ATOM 760 C CA . LYS A 1 90 ? 2.004 6.181 0.966 1.00 95.44 90 LYS A CA 1
ATOM 761 C C . LYS A 1 90 ? 0.571 6.708 0.874 1.00 95.44 90 LYS A C 1
ATOM 763 O O . LYS A 1 90 ? -0.078 6.867 1.904 1.00 95.44 90 LYS A O 1
ATOM 768 N N . THR A 1 91 ? 0.063 6.927 -0.339 1.00 95.94 91 THR A N 1
ATOM 769 C CA . THR A 1 91 ? -1.335 7.329 -0.554 1.00 95.94 91 THR A CA 1
ATOM 770 C C . THR A 1 91 ? -2.314 6.274 -0.037 1.00 95.94 91 THR A C 1
ATOM 772 O O . THR A 1 91 ? -3.308 6.622 0.596 1.00 95.94 91 THR A O 1
ATOM 775 N N . LEU A 1 92 ? -2.041 4.986 -0.266 1.00 95.69 92 LEU A N 1
ATOM 776 C CA . LEU A 1 92 ? -2.853 3.898 0.279 1.00 95.69 92 LEU A CA 1
ATOM 777 C C . LEU A 1 92 ? -2.818 3.887 1.816 1.00 95.69 92 LEU A C 1
ATOM 779 O O . LEU A 1 92 ? -3.872 3.812 2.441 1.00 95.69 92 LEU A O 1
ATOM 783 N N . THR A 1 93 ? -1.639 4.028 2.429 1.00 94.94 93 THR A N 1
ATOM 784 C CA . THR A 1 93 ? -1.493 4.112 3.891 1.00 94.94 93 THR A CA 1
ATOM 785 C C . THR A 1 93 ? -2.299 5.268 4.480 1.00 94.94 93 THR A C 1
ATOM 787 O O . THR A 1 93 ? -2.968 5.071 5.489 1.00 94.94 93 THR A O 1
ATOM 790 N N . ALA A 1 94 ? -2.250 6.455 3.866 1.00 94.31 94 ALA A N 1
ATOM 791 C CA . ALA A 1 94 ? -3.019 7.616 4.318 1.00 94.31 94 ALA A CA 1
ATOM 792 C C . ALA A 1 94 ? -4.525 7.326 4.289 1.00 94.31 94 ALA A C 1
ATOM 794 O O . ALA A 1 94 ? -5.180 7.403 5.320 1.00 94.31 94 ALA A O 1
ATOM 795 N N . ARG A 1 95 ? -5.038 6.825 3.157 1.00 95.62 95 ARG A N 1
ATOM 796 C CA . ARG A 1 95 ? -6.457 6.457 3.015 1.00 95.62 95 ARG A CA 1
ATOM 797 C C . ARG A 1 95 ? -6.926 5.432 4.048 1.00 95.62 95 ARG A C 1
ATOM 799 O O . ARG A 1 95 ? -8.054 5.520 4.518 1.00 95.62 95 ARG A O 1
ATOM 806 N N . ILE A 1 96 ? -6.083 4.454 4.387 1.00 95.56 96 ILE A N 1
ATOM 807 C CA . ILE A 1 96 ? -6.392 3.454 5.420 1.00 95.56 96 ILE A CA 1
ATOM 808 C C . ILE A 1 96 ? -6.491 4.111 6.799 1.00 95.56 96 ILE A C 1
ATOM 810 O O . ILE A 1 96 ? -7.424 3.819 7.542 1.00 95.56 96 ILE A O 1
ATOM 814 N N . LYS A 1 97 ? -5.559 5.011 7.133 1.00 92.56 97 LYS A N 1
ATOM 815 C CA . LYS A 1 97 ? -5.594 5.760 8.396 1.00 92.56 97 LYS A CA 1
ATOM 816 C C . LYS A 1 97 ? -6.843 6.630 8.493 1.00 92.56 97 LYS A C 1
ATOM 818 O O . LYS A 1 97 ? -7.529 6.564 9.505 1.00 92.56 97 LYS A O 1
ATOM 823 N N . ASP A 1 98 ? -7.173 7.359 7.432 1.00 92.25 98 ASP A N 1
ATOM 824 C CA . ASP A 1 98 ? -8.351 8.229 7.392 1.00 92.25 98 ASP A CA 1
ATOM 825 C C . ASP A 1 98 ? -9.644 7.424 7.586 1.00 92.25 98 ASP A C 1
ATOM 827 O O . ASP A 1 98 ? -10.497 7.789 8.393 1.00 92.25 98 ASP A O 1
ATOM 831 N N . ALA A 1 99 ? -9.765 6.275 6.913 1.00 94.25 99 ALA A N 1
ATOM 832 C CA . ALA A 1 99 ? -10.903 5.373 7.086 1.00 94.25 99 ALA A CA 1
ATOM 833 C C . ALA A 1 99 ? -10.990 4.809 8.514 1.00 94.25 99 ALA A C 1
ATOM 835 O O . ALA A 1 99 ? -12.075 4.741 9.088 1.00 94.25 99 ALA A O 1
ATOM 836 N N . MET A 1 100 ? -9.855 4.429 9.105 1.00 93.50 100 MET A N 1
ATOM 837 C CA . MET A 1 100 ? -9.790 3.956 10.488 1.00 93.50 100 MET A CA 1
ATOM 838 C C . MET A 1 100 ? -10.237 5.040 11.477 1.00 93.50 100 MET A C 1
ATOM 840 O O . MET A 1 100 ? -11.057 4.756 12.347 1.00 93.50 100 MET A O 1
ATOM 844 N N . PHE A 1 101 ? -9.756 6.277 11.329 1.00 89.69 101 PHE A N 1
ATOM 845 C CA . PHE A 1 101 ? -10.170 7.399 12.177 1.00 89.69 101 PHE A CA 1
ATOM 846 C C . PHE A 1 101 ? -11.646 7.755 11.989 1.00 89.69 101 PHE A C 1
ATOM 848 O O . PHE A 1 101 ? -12.326 8.064 12.957 1.00 89.69 101 PHE A O 1
ATOM 855 N N . SER A 1 102 ? -12.176 7.642 10.769 1.00 91.31 102 SER A N 1
ATOM 856 C CA . SER A 1 102 ? -13.605 7.848 10.511 1.00 91.31 102 SER A CA 1
ATOM 857 C C . SER A 1 102 ? -14.491 6.801 11.197 1.00 91.31 102 SER A C 1
ATOM 859 O O . SER A 1 102 ? -15.598 7.123 11.622 1.00 91.31 102 SER A O 1
ATOM 861 N N . VAL A 1 103 ? -14.025 5.554 11.317 1.00 92.00 103 VAL A N 1
ATOM 862 C CA . VAL A 1 103 ? -14.767 4.476 11.991 1.00 92.00 103 VAL A CA 1
ATOM 863 C C . VAL A 1 103 ? -14.704 4.598 13.515 1.00 92.00 103 VAL A C 1
ATOM 865 O O . VAL A 1 103 ? -15.676 4.262 14.193 1.00 92.00 103 VAL A O 1
ATOM 868 N N . PHE A 1 104 ? -13.590 5.091 14.056 1.00 89.62 104 PHE A N 1
ATOM 869 C CA . PHE A 1 104 ? -13.394 5.318 15.486 1.00 89.62 104 PHE A CA 1
ATOM 870 C C . PHE A 1 104 ? -13.475 6.819 15.796 1.00 89.62 104 PHE A C 1
ATOM 872 O O . PHE A 1 104 ? -12.461 7.500 15.918 1.00 89.62 104 PHE A O 1
ATOM 879 N N . SER A 1 105 ? -14.702 7.319 15.934 1.00 73.06 105 SER A N 1
ATOM 880 C CA . SER A 1 105 ? -15.069 8.743 16.024 1.00 73.06 105 SER A CA 1
ATOM 881 C C . SER A 1 105 ? -14.487 9.535 17.210 1.00 73.06 105 SER A C 1
ATOM 883 O O . SER A 1 105 ? -14.593 10.755 17.226 1.00 73.06 105 SER A O 1
ATOM 885 N N . GLU A 1 106 ? -13.836 8.882 18.176 1.00 75.19 106 GLU A N 1
ATOM 886 C CA . GLU A 1 106 ? -13.192 9.510 19.342 1.00 75.19 106 GLU A CA 1
ATOM 887 C C . GLU A 1 106 ? -11.707 9.120 19.406 1.00 75.19 106 GLU A C 1
ATOM 889 O O . GLU A 1 106 ? -11.229 8.530 20.385 1.00 75.19 106 GLU A O 1
ATOM 894 N N . PHE A 1 107 ? -10.966 9.347 18.323 1.00 74.38 107 PHE A N 1
ATOM 895 C CA . PHE A 1 107 ? -9.536 9.070 18.322 1.00 74.38 107 PHE A CA 1
ATOM 896 C C . PHE A 1 107 ? -8.798 10.153 19.121 1.00 74.38 107 PHE A C 1
ATOM 898 O O . PHE A 1 107 ? -8.858 11.324 18.738 1.00 74.38 107 PHE A O 1
ATOM 905 N N . PRO A 1 108 ? -8.098 9.809 20.218 1.00 73.88 108 PRO A N 1
ATOM 906 C CA . PRO A 1 108 ? -7.298 10.796 20.926 1.00 73.88 108 PRO A CA 1
ATOM 907 C C . PRO A 1 108 ? -6.228 11.344 19.982 1.00 73.88 108 PRO A C 1
ATOM 909 O O . PRO A 1 108 ? -5.594 10.580 19.246 1.00 73.88 108 PRO A O 1
ATOM 912 N N . SER A 1 109 ? -6.024 12.661 19.994 1.00 71.12 109 SER A N 1
ATOM 913 C CA . SER A 1 109 ? -5.030 13.294 19.133 1.00 71.12 109 SER A CA 1
ATOM 914 C C . SER A 1 109 ? -3.627 12.781 19.467 1.00 71.12 109 SER A C 1
ATOM 916 O O . SER A 1 109 ? -3.254 12.602 20.627 1.00 71.12 109 SER A O 1
ATOM 918 N N . ILE A 1 110 ? -2.840 12.517 18.426 1.00 69.19 110 ILE A N 1
ATOM 919 C CA . ILE A 1 110 ? -1.422 12.190 18.551 1.00 69.19 110 ILE A CA 1
ATOM 920 C C . ILE A 1 110 ? -0.659 12.899 17.443 1.00 69.19 110 ILE A C 1
ATOM 922 O O . ILE A 1 110 ? -0.988 12.778 16.263 1.00 69.19 110 ILE A O 1
ATOM 926 N N . ASN A 1 111 ? 0.367 13.655 17.822 1.00 62.88 111 ASN A N 1
ATOM 927 C CA . ASN A 1 111 ? 1.273 14.250 16.856 1.00 62.88 111 ASN A CA 1
ATOM 928 C C . ASN A 1 111 ? 2.228 13.157 16.332 1.00 62.88 111 ASN A C 1
ATOM 930 O O . ASN A 1 111 ? 2.732 12.317 17.071 1.00 62.88 111 ASN A O 1
ATOM 934 N N . THR A 1 112 ? 2.485 13.124 15.027 1.00 57.34 112 THR A N 1
ATOM 935 C CA . THR A 1 112 ? 3.426 12.174 14.418 1.00 57.34 112 THR A CA 1
ATOM 936 C C . THR A 1 112 ? 4.903 12.487 14.703 1.00 57.34 112 THR A C 1
ATOM 938 O O . THR A 1 112 ? 5.749 11.654 14.386 1.00 57.34 112 THR A O 1
ATOM 941 N N . SER A 1 113 ? 5.226 13.642 15.306 1.00 59.62 113 SER A N 1
ATOM 942 C CA . SER A 1 113 ? 6.579 14.018 15.771 1.00 59.62 113 SER A CA 1
ATOM 943 C C . SER A 1 113 ? 6.829 13.744 17.266 1.00 59.62 113 SER A C 1
ATOM 945 O O . SER A 1 113 ? 7.803 14.228 17.840 1.00 59.62 113 SER A O 1
ATOM 947 N N . THR A 1 114 ? 5.919 13.015 17.906 1.00 64.06 114 THR A N 1
ATOM 948 C CA . THR A 1 114 ? 5.873 12.706 19.341 1.00 64.06 114 THR A CA 1
ATOM 949 C C . THR A 1 114 ? 6.925 11.664 19.745 1.00 64.06 114 THR A C 1
ATOM 951 O O . THR A 1 114 ? 7.235 10.742 18.985 1.00 64.06 114 THR A O 1
ATOM 954 N N . LYS A 1 115 ? 7.500 11.790 20.950 1.00 76.12 115 LYS A N 1
ATOM 955 C CA . LYS A 1 115 ? 8.552 10.878 21.447 1.00 76.12 115 LYS A CA 1
ATOM 956 C C . LYS A 1 115 ? 7.998 9.453 21.610 1.00 76.12 115 LYS A C 1
ATOM 958 O O . LYS A 1 115 ? 6.820 9.262 21.906 1.00 76.12 115 LYS A O 1
ATOM 963 N N . LYS A 1 116 ? 8.856 8.424 21.514 1.00 75.56 116 LYS A N 1
ATOM 964 C CA . LYS A 1 116 ? 8.455 7.007 21.713 1.00 75.56 116 LYS A CA 1
ATOM 965 C C . LYS A 1 116 ? 7.681 6.774 23.024 1.00 75.56 116 LYS A C 1
ATOM 967 O O . LYS A 1 116 ? 6.747 5.978 23.059 1.00 75.56 116 LYS A O 1
ATOM 972 N N . SER A 1 117 ? 8.049 7.476 24.096 1.00 76.94 117 SER A N 1
ATOM 973 C CA . SER A 1 117 ? 7.383 7.396 25.403 1.00 76.94 117 SER A CA 1
ATOM 974 C C . SER A 1 117 ? 5.948 7.932 25.382 1.00 76.94 117 SER A C 1
ATOM 976 O O . SER A 1 117 ? 5.060 7.345 25.996 1.00 76.94 117 SER A O 1
ATOM 978 N N . GLU A 1 118 ? 5.698 9.015 24.657 1.00 80.69 118 GLU A N 1
ATOM 979 C CA . GLU A 1 118 ? 4.371 9.612 24.497 1.00 80.69 118 GLU A CA 1
ATOM 980 C C . GLU A 1 118 ? 3.484 8.757 23.581 1.00 80.69 118 GLU A C 1
ATOM 982 O O . GLU A 1 118 ? 2.317 8.541 23.895 1.00 80.69 118 GLU A O 1
ATOM 987 N N . ILE A 1 119 ? 4.053 8.165 22.523 1.00 80.38 119 ILE A N 1
ATOM 988 C CA . ILE A 1 119 ? 3.385 7.135 21.711 1.00 80.38 119 ILE A CA 1
ATOM 989 C C . ILE A 1 119 ? 2.921 5.966 22.589 1.00 80.38 119 ILE A C 1
ATOM 991 O O . ILE A 1 119 ? 1.778 5.526 22.477 1.00 80.38 119 ILE A O 1
ATOM 995 N N . LYS A 1 120 ? 3.794 5.468 23.476 1.00 81.69 120 LYS A N 1
ATOM 996 C CA . LYS A 1 120 ? 3.457 4.369 24.390 1.00 81.69 120 LYS A CA 1
ATOM 997 C C . LYS A 1 120 ? 2.311 4.755 25.329 1.00 81.69 120 LYS A C 1
ATOM 999 O O . LYS A 1 120 ? 1.376 3.978 25.490 1.00 81.69 120 LYS A O 1
ATOM 1004 N N . LYS A 1 121 ? 2.350 5.962 25.907 1.00 84.25 121 LYS A N 1
ATOM 1005 C CA . LYS A 1 121 ? 1.261 6.489 26.750 1.00 84.25 121 LYS A CA 1
ATOM 1006 C C . LYS A 1 121 ? -0.054 6.587 25.980 1.00 84.25 121 LYS A C 1
ATOM 1008 O O . LYS A 1 121 ? -1.081 6.149 26.481 1.00 84.25 121 LYS A O 1
ATOM 1013 N N . TRP A 1 122 ? -0.008 7.119 24.762 1.00 85.88 122 TRP A N 1
ATOM 1014 C CA . TRP A 1 122 ? -1.177 7.264 23.902 1.00 85.88 122 TRP A CA 1
ATOM 1015 C C . TRP A 1 122 ? -1.800 5.907 23.550 1.00 85.88 122 TRP A C 1
ATOM 1017 O O . TRP A 1 122 ? -2.999 5.721 23.729 1.00 85.88 122 TRP A O 1
ATOM 1027 N N . LYS A 1 123 ? -0.994 4.914 23.154 1.00 84.88 123 LYS A N 1
ATOM 1028 C CA . LYS A 1 123 ? -1.492 3.552 22.894 1.00 84.88 123 LYS A CA 1
ATOM 1029 C C . LYS A 1 123 ? -2.034 2.857 24.147 1.00 84.88 123 LYS A C 1
ATOM 1031 O O . LYS A 1 123 ? -2.928 2.025 24.047 1.00 84.88 123 LYS A O 1
ATOM 1036 N N . GLY A 1 124 ? -1.505 3.210 25.318 1.00 84.12 124 GLY A N 1
ATOM 1037 C CA . GLY A 1 124 ? -1.994 2.750 26.617 1.00 84.12 124 GLY A CA 1
ATOM 1038 C C . GLY A 1 124 ? -3.302 3.406 27.071 1.00 84.12 124 GLY A C 1
ATOM 1039 O O . GLY A 1 124 ? -3.857 2.984 28.084 1.00 84.12 124 GLY A O 1
ATOM 1040 N N . MET A 1 125 ? -3.818 4.415 26.356 1.00 88.00 125 MET A N 1
ATOM 1041 C CA . MET A 1 125 ? -5.117 5.005 26.677 1.00 88.00 125 MET A CA 1
ATOM 1042 C C . MET A 1 125 ? -6.224 3.956 26.557 1.00 88.00 125 MET A C 1
ATOM 1044 O O . MET A 1 125 ? -6.287 3.196 25.588 1.00 88.00 125 MET A O 1
ATOM 1048 N N . VAL A 1 126 ? -7.149 3.970 27.520 1.00 87.44 126 VAL A N 1
ATOM 1049 C CA . VAL A 1 126 ? -8.294 3.046 27.572 1.00 87.44 126 VAL A CA 1
ATOM 1050 C C . VAL A 1 126 ? -9.091 3.064 26.263 1.00 87.44 126 VAL A C 1
ATOM 1052 O O . VAL A 1 126 ? -9.503 2.014 25.775 1.00 87.44 126 VAL A O 1
ATOM 1055 N N . SER A 1 127 ? -9.261 4.239 25.651 1.00 87.38 127 SER A N 1
ATOM 1056 C CA . SER A 1 127 ? -9.950 4.396 24.367 1.00 87.38 127 SER A CA 1
ATOM 1057 C C . SER A 1 127 ? -9.233 3.687 23.214 1.00 87.38 127 SER A C 1
ATOM 1059 O O . SER A 1 127 ? -9.886 2.979 22.449 1.00 87.38 127 SER A O 1
ATOM 1061 N N . VAL A 1 128 ? -7.906 3.814 23.112 1.00 87.69 128 VAL A N 1
ATOM 1062 C CA . VAL A 1 128 ? -7.106 3.180 22.049 1.00 87.69 128 VAL A CA 1
ATOM 1063 C C . VAL A 1 128 ? -7.077 1.665 22.219 1.00 87.69 128 VAL A C 1
ATOM 1065 O O . VAL A 1 128 ? -7.319 0.943 21.252 1.00 87.69 128 VAL A O 1
ATOM 1068 N N . LYS A 1 129 ? -6.887 1.177 23.451 1.00 87.94 129 LYS A N 1
ATOM 1069 C CA . LYS A 1 129 ? -6.971 -0.257 23.761 1.00 87.94 129 LYS A CA 1
ATOM 1070 C C . LYS A 1 129 ? -8.345 -0.827 23.399 1.00 87.94 129 LYS A C 1
ATOM 1072 O O . LYS A 1 129 ? -8.435 -1.842 22.718 1.00 87.94 129 LYS A O 1
ATOM 1077 N N . ARG A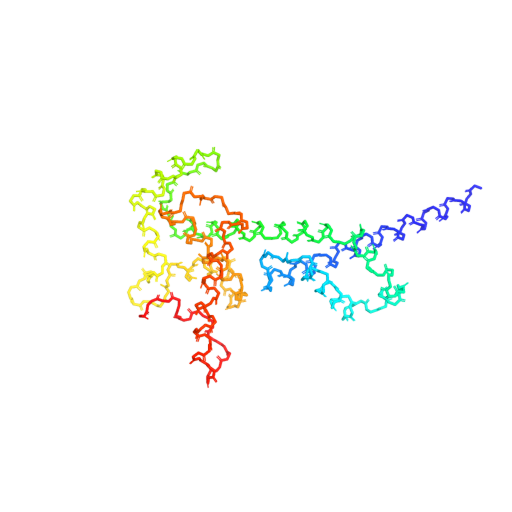 1 130 ? -9.420 -0.110 23.736 1.00 90.62 130 ARG A N 1
ATOM 1078 C CA . ARG A 1 130 ? -10.789 -0.473 23.347 1.00 90.62 130 ARG A CA 1
ATOM 1079 C C . ARG A 1 130 ? -10.965 -0.556 21.826 1.00 90.62 130 ARG A C 1
ATOM 1081 O O . ARG A 1 130 ? -11.700 -1.421 21.361 1.00 90.62 130 ARG A O 1
ATOM 1088 N N . TYR A 1 131 ? -10.328 0.314 21.037 1.00 91.50 131 TYR A N 1
ATOM 1089 C CA . TYR A 1 131 ? -10.371 0.218 19.568 1.00 91.50 131 TYR A CA 1
ATOM 1090 C C . TYR A 1 131 ? -9.595 -0.980 19.037 1.00 91.50 131 TYR A C 1
ATOM 1092 O O . TYR A 1 131 ? -10.064 -1.633 18.107 1.00 91.50 131 TYR A O 1
ATOM 1100 N N . TYR A 1 132 ? -8.445 -1.290 19.639 1.00 91.12 132 TYR A N 1
ATOM 1101 C CA . TYR A 1 132 ? -7.687 -2.495 19.322 1.00 91.12 132 TYR A CA 1
ATOM 1102 C C . TYR A 1 132 ? -8.527 -3.758 19.552 1.00 91.12 132 TYR A C 1
ATOM 1104 O O . TYR A 1 132 ? -8.698 -4.554 18.630 1.00 91.12 132 TYR A O 1
ATOM 1112 N N . ASP A 1 133 ? -9.139 -3.883 20.732 1.00 89.94 133 ASP A N 1
ATOM 1113 C CA . ASP A 1 133 ? -9.953 -5.045 21.107 1.00 89.94 133 ASP A CA 1
ATOM 1114 C C . ASP A 1 133 ? -11.193 -5.197 20.207 1.00 89.94 133 ASP A C 1
ATOM 1116 O O . ASP A 1 133 ? -11.606 -6.310 19.877 1.00 89.94 133 ASP A O 1
ATOM 1120 N N . LYS A 1 134 ? -11.768 -4.073 19.756 1.00 91.06 134 LYS A N 1
ATOM 1121 C CA . LYS A 1 134 ? -12.932 -4.040 18.858 1.00 91.06 134 LYS A CA 1
ATOM 1122 C C . LYS A 1 134 ? -12.605 -4.260 17.386 1.00 91.06 134 LYS A C 1
ATOM 1124 O O . LYS A 1 134 ? -13.530 -4.513 16.620 1.00 91.06 134 LYS A O 1
ATOM 1129 N N . LEU A 1 135 ? -11.342 -4.168 16.959 1.00 90.69 135 LEU A N 1
ATOM 1130 C CA . LEU A 1 135 ? -10.978 -4.118 15.537 1.00 90.69 135 LEU A CA 1
ATOM 1131 C C . LEU A 1 135 ? -11.590 -5.272 14.724 1.00 90.69 135 LEU A C 1
ATOM 1133 O O . LEU A 1 135 ? -12.111 -5.052 13.632 1.00 90.69 135 LEU A O 1
ATOM 1137 N N . PHE A 1 136 ? -11.583 -6.482 15.284 1.00 90.06 136 PHE A N 1
ATOM 1138 C CA . PHE A 1 136 ? -12.139 -7.686 14.656 1.00 90.06 136 PHE A CA 1
ATOM 1139 C C . PHE A 1 136 ? -13.512 -8.097 15.208 1.00 90.06 136 PHE A C 1
ATOM 1141 O O . PHE A 1 136 ? -14.000 -9.172 14.888 1.00 90.06 136 PHE A O 1
ATOM 1148 N N . GLN A 1 137 ? -14.148 -7.265 16.032 1.00 90.12 137 GLN A N 1
ATOM 1149 C CA . GLN A 1 137 ? -15.490 -7.526 16.552 1.00 90.12 137 GLN A CA 1
ATOM 1150 C C . GLN A 1 137 ? -16.562 -6.992 15.599 1.00 90.12 137 GLN A C 1
ATOM 1152 O O . GLN A 1 137 ? -16.324 -6.059 14.822 1.00 90.12 137 GLN A O 1
ATOM 1157 N N . LYS A 1 138 ? -17.761 -7.575 15.680 1.00 89.50 138 LYS A N 1
ATOM 1158 C CA . LYS A 1 138 ? -18.949 -7.109 14.955 1.00 89.50 138 LYS A CA 1
ATOM 1159 C C . LYS A 1 138 ? -19.345 -5.702 15.413 1.00 89.50 138 LYS A C 1
ATOM 1161 O O . LYS A 1 138 ? -19.309 -5.402 16.604 1.00 89.50 138 LYS A O 1
ATOM 1166 N N . VAL A 1 139 ? -19.758 -4.853 14.473 1.00 86.25 139 VAL A N 1
ATOM 1167 C CA . VAL A 1 139 ? -20.270 -3.501 14.761 1.00 86.25 139 VAL A CA 1
ATOM 1168 C C . VAL A 1 139 ? -21.623 -3.586 15.467 1.00 86.25 139 VAL A C 1
ATOM 1170 O O . VAL A 1 139 ? -21.881 -2.834 16.405 1.00 86.25 139 VAL A O 1
ATOM 1173 N N . LYS A 1 140 ? -22.472 -4.528 15.044 1.00 86.56 140 LYS A N 1
ATOM 1174 C CA . LYS A 1 140 ? -23.730 -4.891 15.704 1.00 86.56 140 LYS A CA 1
ATOM 1175 C C . LYS A 1 140 ? -23.830 -6.406 15.808 1.00 86.56 140 LYS A C 1
ATOM 1177 O O . LYS A 1 140 ? -23.442 -7.107 14.880 1.00 86.56 140 LYS A O 1
ATOM 1182 N N . MET A 1 141 ? -24.390 -6.917 16.905 1.00 74.25 141 MET A N 1
ATOM 1183 C CA . MET A 1 141 ? -24.487 -8.367 17.140 1.00 74.25 141 MET A CA 1
ATOM 1184 C C . MET A 1 141 ? -25.274 -9.111 16.048 1.00 74.25 141 MET A C 1
ATOM 1186 O O . MET A 1 141 ? -24.934 -10.247 15.723 1.00 74.25 141 MET A O 1
ATOM 1190 N N . SER A 1 142 ? -26.284 -8.462 15.465 1.00 68.00 142 SER A N 1
ATOM 1191 C CA . SER A 1 142 ? -27.145 -9.011 14.411 1.00 68.00 142 SER A CA 1
ATOM 1192 C C . SER A 1 142 ? -26.545 -8.954 13.001 1.00 68.00 142 SER A C 1
ATOM 1194 O O . SER A 1 142 ? -27.120 -9.522 12.077 1.00 68.00 142 SER A O 1
ATOM 1196 N N . GLU A 1 143 ? -25.406 -8.284 12.809 1.00 80.25 143 GLU A N 1
ATOM 1197 C CA . GLU A 1 143 ? -24.791 -8.074 11.496 1.00 80.25 143 GLU A CA 1
ATOM 1198 C C . GLU A 1 143 ? -23.465 -8.845 11.379 1.00 80.25 143 GLU A C 1
ATOM 1200 O O . GLU A 1 143 ? -22.779 -9.122 12.364 1.00 80.25 143 GLU A O 1
ATOM 1205 N N . SER A 1 144 ? -23.072 -9.198 10.152 1.00 81.25 144 SER A N 1
ATOM 1206 C CA . SER A 1 144 ? -21.761 -9.808 9.883 1.00 81.25 144 SER A CA 1
ATOM 1207 C C . SER A 1 144 ? -20.634 -8.779 9.741 1.00 81.25 144 SER A C 1
ATOM 1209 O O . SER A 1 144 ? -19.473 -9.162 9.622 1.00 81.25 144 SER A O 1
ATOM 1211 N N . GLU A 1 145 ? -20.951 -7.480 9.698 1.00 87.88 145 GLU A N 1
ATOM 1212 C CA . GLU A 1 145 ? -19.953 -6.422 9.529 1.00 87.88 145 GLU A CA 1
ATOM 1213 C C . GLU A 1 145 ? -19.118 -6.253 10.807 1.00 87.88 145 GLU A C 1
ATOM 1215 O O . GLU A 1 145 ? -19.638 -5.921 11.871 1.00 87.88 145 GLU A O 1
ATOM 1220 N N . THR A 1 146 ? -17.804 -6.438 10.691 1.00 91.25 146 THR A N 1
ATOM 1221 C CA . THR A 1 146 ? -16.819 -6.075 11.720 1.00 91.25 146 THR A CA 1
ATOM 1222 C C . THR A 1 146 ? -16.266 -4.674 11.504 1.00 91.25 146 THR A C 1
ATOM 1224 O O . THR A 1 146 ? -16.295 -4.158 10.381 1.00 91.25 146 THR A O 1
ATOM 1227 N N . TYR A 1 147 ? -15.687 -4.068 12.545 1.00 92.25 147 TYR A N 1
ATOM 1228 C CA . TYR A 1 147 ? -15.023 -2.763 12.427 1.00 92.25 147 TYR A CA 1
ATOM 1229 C C . TYR A 1 147 ? -13.945 -2.762 11.330 1.00 92.25 147 TYR A C 1
ATOM 1231 O O . TYR A 1 147 ? -13.925 -1.861 10.491 1.00 92.25 147 TYR A O 1
ATOM 1239 N N . MET A 1 148 ? -13.106 -3.800 11.254 1.00 93.69 148 MET A N 1
ATOM 1240 C CA . MET A 1 148 ? -12.104 -3.944 10.192 1.00 93.69 148 MET A CA 1
ATOM 1241 C C . MET A 1 148 ? -12.739 -4.044 8.799 1.00 93.69 148 MET A C 1
ATOM 1243 O O . MET A 1 148 ? -12.261 -3.407 7.858 1.00 93.69 148 MET A O 1
ATOM 1247 N N . SER A 1 149 ? -13.826 -4.809 8.645 1.00 91.12 149 SER A N 1
ATOM 1248 C CA . SER A 1 149 ? -14.520 -4.914 7.355 1.00 91.12 149 SER A CA 1
ATOM 1249 C C . SER A 1 149 ? -15.149 -3.584 6.924 1.00 91.12 149 SER A C 1
ATOM 1251 O O . SER A 1 149 ? -15.042 -3.220 5.754 1.00 91.12 149 SER A O 1
ATOM 1253 N N . LYS A 1 150 ? -15.672 -2.795 7.874 1.00 91.75 150 LYS A N 1
ATOM 1254 C CA . LYS A 1 150 ? -16.164 -1.432 7.638 1.00 91.75 150 LYS A CA 1
ATOM 1255 C C . LYS A 1 150 ? -15.045 -0.484 7.198 1.00 91.75 150 LYS A C 1
ATOM 1257 O O . LYS A 1 150 ? -15.226 0.281 6.255 1.00 91.75 150 LYS A O 1
ATOM 1262 N N . ILE A 1 151 ? -13.863 -0.569 7.817 1.00 93.62 151 ILE A N 1
ATOM 1263 C CA . ILE A 1 151 ? -12.679 0.203 7.398 1.00 93.62 151 ILE A CA 1
ATOM 1264 C C . ILE A 1 151 ? -12.300 -0.148 5.955 1.00 93.62 151 ILE A C 1
ATOM 1266 O O . ILE A 1 151 ? -12.163 0.747 5.124 1.00 93.62 151 ILE A O 1
ATOM 1270 N N . ILE A 1 152 ? -12.174 -1.439 5.626 1.00 92.38 152 ILE A N 1
ATOM 1271 C CA . ILE A 1 152 ? -11.867 -1.899 4.258 1.00 92.38 152 ILE A CA 1
ATOM 1272 C C . ILE A 1 152 ? -12.913 -1.358 3.272 1.00 92.38 152 ILE A C 1
ATOM 1274 O O . ILE A 1 152 ? -12.567 -0.803 2.228 1.00 92.38 152 ILE A O 1
ATOM 1278 N N . ARG A 1 153 ? -14.195 -1.450 3.622 1.00 91.25 153 ARG A N 1
ATOM 1279 C CA . ARG A 1 153 ? -15.308 -0.964 2.805 1.00 91.25 153 ARG A CA 1
ATOM 1280 C C . ARG A 1 153 ? -15.195 0.529 2.482 1.00 91.25 153 ARG A C 1
ATOM 1282 O O . ARG A 1 153 ? -15.326 0.907 1.317 1.00 91.25 153 ARG A O 1
ATOM 1289 N N . ILE A 1 154 ? -14.844 1.357 3.468 1.00 92.81 154 ILE A N 1
ATOM 1290 C CA . ILE A 1 154 ? -14.603 2.798 3.283 1.00 92.81 154 ILE A CA 1
ATOM 1291 C C . ILE A 1 154 ? -13.376 3.044 2.397 1.00 92.81 154 ILE A C 1
ATOM 1293 O O . ILE A 1 154 ? -13.455 3.821 1.442 1.00 92.81 154 ILE A O 1
ATOM 1297 N N . VAL A 1 155 ? -12.253 2.355 2.648 1.00 93.69 155 VAL A N 1
ATOM 1298 C CA . VAL A 1 155 ? -11.017 2.532 1.862 1.00 93.69 155 VAL A CA 1
ATOM 1299 C C . VAL A 1 155 ? -11.274 2.276 0.382 1.00 93.69 155 VAL A C 1
ATOM 1301 O O . VAL A 1 155 ? -10.813 3.052 -0.458 1.00 93.69 155 VAL A O 1
ATOM 1304 N N . TRP A 1 156 ? -12.024 1.228 0.041 1.00 92.06 156 TRP A N 1
ATOM 1305 C CA . TRP A 1 156 ? -12.316 0.861 -1.346 1.00 92.06 156 TRP A CA 1
ATOM 1306 C C . TRP A 1 156 ? -13.661 1.375 -1.872 1.00 92.06 156 TRP A C 1
ATOM 1308 O O . TRP A 1 156 ? -14.026 1.015 -2.989 1.00 92.06 156 TRP A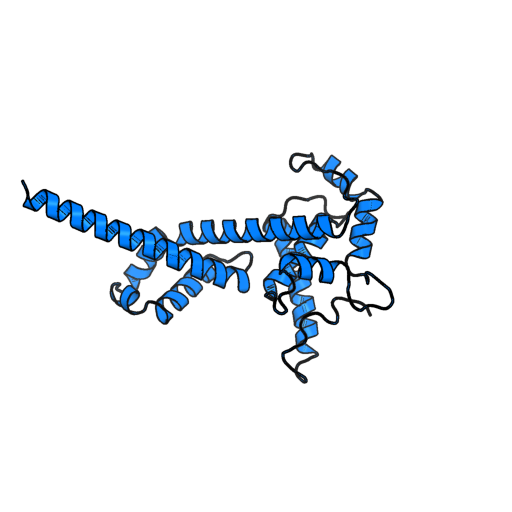 O 1
ATOM 1318 N N . LYS A 1 157 ? -14.337 2.284 -1.153 1.00 87.44 157 LYS A N 1
ATOM 1319 C CA . LYS A 1 157 ? -15.615 2.901 -1.556 1.00 87.44 157 LYS A CA 1
ATOM 1320 C C . LYS A 1 157 ? -16.652 1.864 -2.004 1.00 87.44 157 LYS A C 1
ATOM 1322 O O . LYS A 1 157 ? -17.128 1.932 -3.133 1.00 87.44 157 LYS A O 1
ATOM 1327 N N . GLU A 1 158 ? -16.932 0.867 -1.167 1.00 71.94 158 GLU A N 1
ATOM 1328 C CA . GLU A 1 158 ? -17.926 -0.191 -1.448 1.00 71.94 158 GLU A CA 1
ATOM 1329 C C . GLU A 1 158 ? -17.586 -1.109 -2.642 1.00 71.94 158 GLU A C 1
ATOM 1331 O O . GLU A 1 158 ? -18.374 -1.978 -3.021 1.00 71.94 158 GLU A O 1
ATOM 1336 N N . LYS A 1 159 ? -16.400 -0.974 -3.257 1.00 71.12 159 LYS A N 1
ATOM 1337 C CA . LYS A 1 159 ? -15.976 -1.894 -4.318 1.00 71.12 159 LYS A CA 1
ATOM 1338 C C . LYS A 1 159 ? -15.799 -3.292 -3.737 1.00 71.12 159 LYS A C 1
ATOM 1340 O O . LYS A 1 159 ? -14.996 -3.497 -2.831 1.00 71.12 159 LYS A O 1
ATOM 1345 N N . LYS A 1 160 ? -16.491 -4.263 -4.337 1.00 63.94 160 LYS A N 1
ATOM 1346 C CA . LYS A 1 160 ? -16.548 -5.655 -3.863 1.00 63.94 160 LYS A CA 1
ATOM 1347 C C . LYS A 1 160 ? -15.183 -6.363 -3.800 1.00 63.94 160 LYS A C 1
ATOM 1349 O O . LYS A 1 160 ? -15.026 -7.288 -3.013 1.00 63.94 160 LYS A O 1
ATOM 1354 N N . ASN A 1 161 ? -14.189 -5.920 -4.580 1.00 71.31 161 ASN A N 1
ATOM 1355 C CA . ASN A 1 161 ? -12.969 -6.697 -4.835 1.00 71.31 161 ASN A CA 1
ATOM 1356 C C . ASN A 1 161 ? -11.681 -5.914 -4.527 1.00 71.31 161 ASN A C 1
ATOM 1358 O O . ASN A 1 161 ? -10.905 -5.586 -5.427 1.00 71.31 161 ASN A O 1
ATOM 1362 N N . ALA A 1 162 ? -11.439 -5.598 -3.253 1.00 84.56 162 ALA A N 1
ATOM 1363 C CA . ALA A 1 162 ? -10.134 -5.092 -2.829 1.00 84.56 162 ALA A CA 1
ATOM 1364 C C . ALA A 1 162 ? -9.051 -6.179 -3.023 1.00 84.56 162 ALA A C 1
ATOM 1366 O O . ALA A 1 162 ? -9.275 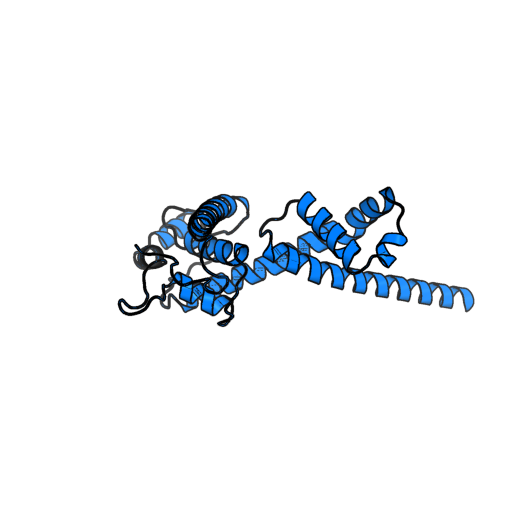-7.332 -2.638 1.00 84.56 162 ALA A O 1
ATOM 1367 N N . PRO A 1 163 ? -7.872 -5.852 -3.587 1.00 90.19 163 PRO A N 1
ATOM 1368 C CA . PRO A 1 163 ? -6.796 -6.822 -3.749 1.00 90.19 163 PRO A CA 1
ATOM 1369 C C . PRO A 1 163 ? -6.389 -7.461 -2.422 1.00 90.19 163 PRO A C 1
ATOM 1371 O O . PRO A 1 163 ? -6.154 -6.755 -1.439 1.00 90.19 163 PRO A O 1
ATOM 1374 N N . LYS A 1 164 ? -6.243 -8.792 -2.403 1.00 89.94 164 LYS A N 1
ATOM 1375 C CA . LYS A 1 164 ? -5.934 -9.571 -1.190 1.00 89.94 164 LYS A CA 1
ATOM 1376 C C . LYS A 1 164 ? -4.743 -9.001 -0.419 1.00 89.94 164 LYS A C 1
ATOM 1378 O O . LYS A 1 164 ? -4.834 -8.808 0.790 1.00 89.94 164 LYS A O 1
ATOM 1383 N N . MET A 1 165 ? -3.651 -8.687 -1.115 1.00 90.94 165 MET A N 1
ATOM 1384 C CA . MET A 1 165 ? -2.444 -8.164 -0.480 1.00 90.94 165 MET A CA 1
ATOM 1385 C C . MET A 1 165 ? -2.649 -6.767 0.126 1.00 90.94 165 MET A C 1
ATOM 1387 O O . MET A 1 165 ? -2.100 -6.448 1.178 1.00 90.94 165 MET A O 1
ATOM 1391 N N . GLN A 1 166 ? -3.496 -5.938 -0.486 1.00 93.62 166 GLN A N 1
ATOM 1392 C CA . GLN A 1 166 ? -3.827 -4.620 0.054 1.00 93.62 166 GLN A CA 1
ATOM 1393 C C . GLN A 1 166 ? -4.787 -4.711 1.246 1.00 93.62 166 GLN A C 1
ATOM 1395 O O . GLN A 1 166 ? -4.672 -3.914 2.174 1.00 93.62 166 GLN A O 1
ATOM 1400 N N . VAL A 1 167 ? -5.688 -5.701 1.263 1.00 92.75 167 VAL A N 1
ATOM 1401 C CA . VAL A 1 167 ? -6.520 -6.014 2.436 1.00 92.75 167 VAL A CA 1
ATOM 1402 C C . VAL A 1 167 ? -5.644 -6.449 3.608 1.00 92.75 167 VAL A C 1
ATOM 1404 O O . VAL A 1 167 ? -5.778 -5.900 4.698 1.00 92.75 167 VAL A O 1
ATOM 1407 N N . VAL A 1 168 ? -4.701 -7.369 3.374 1.00 93.38 168 VAL A N 1
ATOM 1408 C CA . VAL A 1 168 ? -3.695 -7.774 4.373 1.00 93.38 168 VAL A CA 1
ATOM 1409 C C . VAL A 1 168 ? -2.967 -6.545 4.902 1.00 93.38 168 VAL A C 1
ATOM 1411 O O . VAL A 1 168 ? -2.868 -6.361 6.109 1.00 93.38 168 VAL A O 1
ATOM 1414 N N . TYR A 1 169 ? -2.521 -5.666 4.005 1.00 95.38 169 TYR A N 1
ATOM 1415 C CA . TYR A 1 169 ? -1.824 -4.449 4.391 1.00 95.38 169 TYR A CA 1
ATOM 1416 C C . TYR A 1 169 ? -2.677 -3.507 5.246 1.00 95.38 169 TYR A C 1
ATOM 1418 O O . TYR A 1 169 ? -2.176 -2.960 6.226 1.00 95.38 169 TYR A O 1
ATOM 1426 N N . ALA A 1 170 ? -3.960 -3.340 4.916 1.00 95.31 170 ALA A N 1
ATOM 1427 C CA . ALA A 1 170 ? -4.884 -2.532 5.706 1.00 95.31 170 ALA A CA 1
ATOM 1428 C C . ALA A 1 170 ? -5.064 -3.091 7.121 1.00 95.31 170 ALA A C 1
ATOM 1430 O O . ALA A 1 170 ? -4.940 -2.337 8.085 1.00 95.31 170 ALA A O 1
ATOM 1431 N N . ILE A 1 171 ? -5.259 -4.407 7.247 1.00 93.44 171 ILE A N 1
ATOM 1432 C CA . ILE A 1 171 ? -5.337 -5.090 8.545 1.00 93.44 171 ILE A CA 1
ATOM 1433 C C . ILE A 1 171 ? -4.048 -4.861 9.338 1.00 93.44 171 ILE A C 1
ATOM 1435 O O . ILE A 1 171 ? -4.098 -4.433 10.491 1.00 93.44 171 ILE A O 1
ATOM 1439 N N . SER A 1 172 ? -2.888 -5.069 8.709 1.00 93.62 172 SER A N 1
ATOM 1440 C CA . SER A 1 172 ? -1.591 -4.858 9.350 1.00 93.62 172 SER A CA 1
ATOM 1441 C C . SER A 1 172 ? -1.397 -3.417 9.812 1.00 93.62 172 SER A C 1
ATOM 1443 O O . SER A 1 172 ? -0.853 -3.213 10.893 1.00 93.62 172 SER A O 1
ATOM 1445 N N . ILE A 1 173 ? -1.831 -2.416 9.038 1.00 93.69 173 ILE A N 1
ATOM 1446 C CA . ILE A 1 173 ? -1.738 -1.002 9.430 1.00 93.69 173 ILE A CA 1
ATOM 1447 C C . ILE A 1 173 ? -2.598 -0.737 10.665 1.00 93.69 173 ILE A C 1
ATOM 1449 O O . ILE A 1 173 ? -2.085 -0.183 11.638 1.00 93.69 173 ILE A O 1
ATOM 1453 N N . CYS A 1 174 ? -3.872 -1.134 10.644 1.00 92.88 174 CYS A N 1
ATOM 1454 C CA . CYS A 1 174 ? -4.787 -0.910 11.761 1.00 92.88 174 CYS A CA 1
ATOM 1455 C C . CYS A 1 174 ? -4.296 -1.604 13.038 1.00 92.88 174 CYS A C 1
ATOM 1457 O O . CYS A 1 174 ? -4.216 -0.960 14.083 1.00 92.88 174 CYS A O 1
ATOM 1459 N N . GLU A 1 175 ? -3.873 -2.870 12.941 1.00 91.19 175 GLU A N 1
ATOM 1460 C CA . GLU A 1 175 ? -3.290 -3.608 14.068 1.00 91.19 175 GLU A CA 1
ATOM 1461 C C . GLU A 1 175 ? -2.032 -2.905 14.587 1.00 91.19 175 GLU A C 1
ATOM 1463 O O . GLU A 1 175 ? -1.919 -2.641 15.777 1.00 91.19 175 GLU A O 1
ATOM 1468 N N . THR A 1 176 ? -1.106 -2.522 13.706 1.00 90.12 176 THR A N 1
ATOM 1469 C CA . THR A 1 176 ? 0.161 -1.882 14.101 1.00 90.12 176 THR A CA 1
ATOM 1470 C C . THR A 1 176 ? -0.067 -0.549 14.817 1.00 90.12 176 THR A C 1
ATOM 1472 O O . THR A 1 176 ? 0.602 -0.264 15.812 1.00 90.12 176 THR A O 1
ATOM 1475 N N . ILE A 1 177 ? -1.010 0.270 14.341 1.00 88.50 177 ILE A N 1
ATOM 1476 C CA . ILE A 1 177 ? -1.315 1.575 14.944 1.00 88.50 177 ILE A CA 1
ATOM 1477 C C . ILE A 1 177 ? -1.963 1.398 16.317 1.00 88.50 177 ILE A C 1
ATOM 1479 O O . ILE A 1 177 ? -1.524 2.034 17.274 1.00 88.50 177 ILE A O 1
ATOM 1483 N N . LEU A 1 178 ? -2.958 0.518 16.428 1.00 88.62 178 LEU A N 1
ATOM 1484 C CA . LEU A 1 178 ? -3.764 0.363 17.640 1.00 88.62 178 LEU A CA 1
ATOM 1485 C C . LEU A 1 178 ? -3.113 -0.524 18.708 1.00 88.62 178 LEU A C 1
ATOM 1487 O O . LEU A 1 178 ? -3.430 -0.372 19.881 1.00 88.62 178 LEU A O 1
ATOM 1491 N N . ASN A 1 179 ? -2.193 -1.416 18.331 1.00 87.31 179 ASN A N 1
ATOM 1492 C CA . ASN A 1 179 ? -1.616 -2.394 19.254 1.00 87.31 179 ASN A CA 1
ATOM 1493 C C . ASN A 1 179 ? -0.836 -1.710 20.401 1.00 87.31 179 ASN A C 1
ATOM 1495 O O . ASN A 1 179 ? 0.183 -1.065 20.112 1.00 87.31 179 ASN A O 1
ATOM 1499 N N . PRO A 1 180 ? -1.258 -1.882 21.671 1.00 79.88 180 PRO A N 1
ATOM 1500 C CA . PRO A 1 180 ? -0.615 -1.269 22.834 1.00 79.88 180 PRO A CA 1
ATOM 1501 C C . PRO A 1 180 ? 0.799 -1.785 23.113 1.00 79.88 180 PRO A C 1
ATOM 1503 O O . PRO A 1 180 ? 1.631 -1.032 23.617 1.00 79.88 180 PRO A O 1
ATOM 1506 N N . GLU A 1 181 ? 1.105 -3.016 22.706 1.00 79.00 181 GLU A N 1
ATOM 1507 C CA . GLU A 1 181 ? 2.418 -3.643 22.897 1.00 79.00 181 GLU A CA 1
ATOM 1508 C C . GLU A 1 181 ? 3.458 -3.149 21.884 1.00 79.00 181 GLU A C 1
ATOM 1510 O O . GLU A 1 181 ? 4.666 -3.292 22.079 1.00 79.00 181 GLU A O 1
ATOM 1515 N N . ASN A 1 182 ? 3.012 -2.522 20.792 1.00 72.31 182 ASN A N 1
ATOM 1516 C CA . ASN A 1 182 ? 3.917 -1.961 19.802 1.00 72.31 182 ASN A CA 1
ATOM 1517 C C . ASN A 1 182 ? 4.255 -0.505 20.140 1.00 72.31 182 ASN A C 1
ATOM 1519 O O . ASN A 1 182 ? 3.420 0.385 20.009 1.00 72.31 182 ASN A O 1
ATOM 1523 N N . THR A 1 183 ? 5.511 -0.234 20.492 1.00 64.75 183 THR A N 1
ATOM 1524 C CA . THR A 1 183 ? 5.994 1.126 20.802 1.00 64.75 183 THR A CA 1
ATOM 1525 C C . THR A 1 183 ? 6.222 2.009 19.568 1.00 64.75 183 THR A C 1
ATOM 1527 O O . THR A 1 183 ? 6.635 3.162 19.702 1.00 64.75 183 THR A O 1
ATOM 1530 N N . ILE A 1 184 ? 5.945 1.503 18.362 1.00 66.25 184 ILE A N 1
ATOM 1531 C CA . ILE A 1 184 ? 6.171 2.201 17.098 1.00 66.25 184 ILE A CA 1
ATOM 1532 C C . ILE A 1 184 ? 4.835 2.478 16.398 1.00 66.25 184 ILE A C 1
ATOM 1534 O O . ILE A 1 184 ? 4.093 1.568 16.039 1.00 66.25 184 ILE A O 1
ATOM 1538 N N . VAL A 1 185 ? 4.542 3.760 16.163 1.00 64.31 185 VAL A N 1
ATOM 1539 C CA . VAL A 1 185 ? 3.413 4.208 15.314 1.00 64.31 185 VAL A CA 1
ATOM 1540 C C . VAL A 1 185 ? 3.857 4.417 13.864 1.00 64.31 185 VAL A C 1
ATOM 1542 O O . VAL A 1 185 ? 3.044 4.394 12.936 1.00 64.31 185 VAL A O 1
ATOM 1545 N N . GLN A 1 186 ? 5.159 4.615 13.642 1.00 71.31 186 GLN A N 1
ATOM 1546 C CA . GLN A 1 186 ? 5.702 4.810 12.308 1.00 71.31 186 GLN A CA 1
ATOM 1547 C C . GLN A 1 186 ? 5.606 3.515 11.495 1.00 71.31 186 GLN A C 1
ATOM 1549 O O . GLN A 1 186 ? 6.261 2.513 11.778 1.00 71.31 186 GLN A O 1
ATOM 1554 N N . ILE A 1 187 ? 4.794 3.566 10.441 1.00 79.50 187 ILE A N 1
ATOM 1555 C CA . ILE A 1 187 ? 4.671 2.479 9.476 1.00 79.50 187 ILE A CA 1
ATOM 1556 C C . ILE A 1 187 ? 5.855 2.568 8.510 1.00 79.50 187 ILE A C 1
ATOM 1558 O O . ILE A 1 187 ? 5.831 3.351 7.556 1.00 79.50 187 ILE A O 1
ATOM 1562 N N . ASN A 1 188 ? 6.900 1.788 8.769 1.00 80.44 188 ASN A N 1
ATOM 1563 C CA . ASN A 1 188 ? 7.986 1.540 7.826 1.00 80.44 188 ASN A CA 1
ATOM 1564 C C . ASN A 1 188 ? 8.001 0.047 7.454 1.00 80.44 188 ASN A C 1
ATOM 1566 O O . ASN A 1 188 ? 7.165 -0.717 7.934 1.00 80.44 188 ASN A O 1
ATOM 1570 N N . GLU A 1 189 ? 8.871 -0.353 6.527 1.00 84.38 189 GLU A N 1
ATOM 1571 C CA . GLU A 1 189 ? 8.921 -1.752 6.088 1.00 84.38 189 GLU A CA 1
ATOM 1572 C C . GLU A 1 189 ? 9.279 -2.690 7.238 1.00 84.38 189 GLU A C 1
ATOM 1574 O O . GLU A 1 189 ? 8.544 -3.638 7.499 1.00 84.38 189 GLU A O 1
ATOM 1579 N N . GLU A 1 190 ? 10.363 -2.389 7.946 1.00 82.69 190 GLU A N 1
ATOM 1580 C CA . GLU A 1 190 ? 10.912 -3.215 9.023 1.00 82.69 190 GLU A CA 1
ATOM 1581 C C . GLU A 1 190 ? 9.868 -3.537 10.095 1.00 82.69 190 GLU A C 1
ATOM 1583 O O . GLU A 1 190 ? 9.777 -4.674 10.555 1.00 82.69 190 GLU A O 1
ATOM 1588 N N . THR A 1 191 ? 9.027 -2.562 10.444 1.00 79.81 191 THR A N 1
ATOM 1589 C CA . THR A 1 191 ? 8.050 -2.705 11.527 1.00 79.81 191 THR A CA 1
ATOM 1590 C C . THR A 1 191 ? 6.798 -3.455 11.104 1.00 79.81 191 THR A C 1
ATOM 1592 O O . THR A 1 191 ? 6.241 -4.216 11.894 1.00 79.81 191 THR A O 1
ATOM 1595 N N . ILE A 1 192 ? 6.337 -3.270 9.865 1.00 88.25 192 ILE A N 1
ATOM 1596 C CA . ILE A 1 192 ? 5.059 -3.839 9.422 1.00 88.25 192 ILE A CA 1
ATOM 1597 C C . ILE A 1 192 ? 5.208 -5.164 8.668 1.00 88.25 192 ILE A C 1
ATOM 1599 O O . ILE A 1 192 ? 4.242 -5.919 8.577 1.00 88.25 192 ILE A O 1
ATOM 1603 N N . LYS A 1 193 ? 6.395 -5.484 8.136 1.00 87.38 193 LYS A N 1
ATOM 1604 C CA . LYS A 1 193 ? 6.621 -6.674 7.296 1.00 87.38 193 LYS A CA 1
ATOM 1605 C C . LYS A 1 193 ? 6.257 -7.972 8.013 1.00 87.38 193 LYS A C 1
ATOM 1607 O O . LYS A 1 193 ? 5.569 -8.809 7.434 1.00 87.38 193 LYS A O 1
ATOM 1612 N N . GLN A 1 194 ? 6.620 -8.112 9.287 1.00 85.75 194 GLN A N 1
ATOM 1613 C CA . GLN A 1 194 ? 6.258 -9.293 10.079 1.00 85.75 194 GLN A CA 1
ATOM 1614 C C . GLN A 1 194 ? 4.740 -9.403 10.302 1.00 85.75 194 GLN A C 1
ATOM 1616 O O . GLN A 1 194 ? 4.169 -10.486 10.170 1.00 85.75 194 GLN A O 1
ATOM 1621 N N . VAL A 1 195 ? 4.066 -8.279 10.563 1.00 87.31 195 VAL A N 1
ATOM 1622 C CA . VAL A 1 195 ? 2.605 -8.225 10.748 1.00 87.31 195 VAL A CA 1
ATOM 1623 C C . VAL A 1 195 ? 1.875 -8.570 9.444 1.00 87.31 195 VAL A C 1
ATOM 1625 O O . VAL A 1 195 ? 0.864 -9.271 9.464 1.00 87.31 195 VAL A O 1
ATOM 1628 N N . ILE A 1 196 ? 2.398 -8.125 8.298 1.00 89.31 196 ILE A N 1
ATOM 1629 C CA . ILE A 1 196 ? 1.894 -8.495 6.967 1.00 89.31 196 ILE A CA 1
ATOM 1630 C C . ILE A 1 196 ? 2.008 -10.003 6.753 1.00 89.31 196 ILE A C 1
ATOM 1632 O O . ILE A 1 196 ? 1.017 -10.637 6.398 1.00 89.31 196 ILE A O 1
ATOM 1636 N N . ILE A 1 197 ? 3.184 -10.589 6.999 1.00 87.44 197 ILE A N 1
ATOM 1637 C CA . ILE A 1 197 ? 3.420 -12.029 6.811 1.00 87.44 197 ILE A CA 1
ATOM 1638 C C . ILE A 1 197 ? 2.467 -12.851 7.687 1.00 87.44 197 ILE A C 1
ATOM 1640 O O . ILE A 1 197 ? 1.816 -13.770 7.186 1.00 87.44 197 ILE A O 1
ATOM 1644 N N . LYS A 1 198 ? 2.324 -12.482 8.967 1.00 88.56 198 LYS A N 1
ATOM 1645 C CA . LYS A 1 198 ? 1.389 -13.113 9.914 1.00 88.56 198 LYS A CA 1
ATOM 1646 C C . LYS A 1 198 ? -0.030 -13.178 9.336 1.00 88.56 198 LYS A C 1
ATOM 1648 O O . LYS A 1 198 ? -0.611 -14.261 9.254 1.00 88.56 198 LYS A O 1
ATOM 1653 N N . HIS A 1 199 ? -0.574 -12.047 8.888 1.00 86.62 199 HIS A N 1
ATOM 1654 C CA . HIS A 1 199 ? -1.939 -11.977 8.347 1.00 86.62 199 HIS A CA 1
ATOM 1655 C C . HIS A 1 199 ? -2.094 -12.645 6.991 1.00 86.62 199 HIS A C 1
ATOM 1657 O O . HIS A 1 199 ? -3.107 -13.299 6.733 1.00 86.62 199 HIS A O 1
ATOM 1663 N N . TYR A 1 200 ? -1.081 -12.533 6.136 1.00 86.44 200 TYR A N 1
ATOM 1664 C CA . TYR A 1 200 ? -1.071 -13.201 4.844 1.00 86.44 200 TYR A CA 1
ATOM 1665 C C . TYR A 1 200 ? -1.192 -14.721 5.011 1.00 86.44 200 TYR A C 1
ATOM 1667 O O . TYR A 1 200 ? -2.056 -15.341 4.390 1.00 86.44 200 TYR A O 1
ATOM 1675 N N . ILE A 1 201 ? -0.419 -15.317 5.927 1.00 83.88 201 ILE A N 1
ATOM 1676 C CA . ILE A 1 201 ? -0.479 -16.756 6.234 1.00 83.88 201 ILE A CA 1
ATOM 1677 C C . ILE A 1 201 ? -1.870 -17.166 6.736 1.00 83.88 201 ILE A C 1
ATOM 1679 O O . ILE A 1 201 ? -2.397 -18.190 6.296 1.00 83.88 201 ILE A O 1
ATOM 1683 N N . VAL A 1 202 ? -2.488 -16.380 7.624 1.00 81.38 202 VAL A N 1
ATOM 1684 C CA . VAL A 1 202 ? -3.847 -16.654 8.129 1.00 81.38 202 VAL A CA 1
ATOM 1685 C C . VAL A 1 202 ? -4.861 -16.687 6.982 1.00 81.38 202 VAL A C 1
ATOM 1687 O O . VAL A 1 202 ? -5.654 -17.628 6.880 1.00 81.38 202 VAL A O 1
ATOM 1690 N N . ILE A 1 203 ? -4.804 -15.706 6.078 1.00 78.62 203 ILE A N 1
ATOM 1691 C CA . ILE A 1 203 ? -5.691 -15.637 4.910 1.00 78.62 203 ILE A CA 1
ATOM 1692 C C . ILE A 1 203 ? -5.444 -16.808 3.947 1.00 78.62 203 ILE A C 1
ATOM 1694 O O . ILE A 1 203 ? -6.407 -17.401 3.448 1.00 78.62 203 ILE A O 1
ATOM 1698 N N . LEU A 1 204 ? -4.188 -17.197 3.705 1.00 76.94 204 LEU A N 1
ATOM 1699 C CA . LEU A 1 204 ? -3.863 -18.351 2.856 1.00 76.94 204 LEU A CA 1
ATOM 1700 C C . LEU A 1 204 ? -4.374 -19.672 3.446 1.00 76.94 204 LEU A C 1
ATOM 1702 O O . LEU A 1 204 ? -4.968 -20.471 2.722 1.00 76.94 204 LEU A O 1
ATOM 1706 N N . ARG A 1 205 ? -4.195 -19.899 4.754 1.00 72.94 205 ARG A N 1
ATOM 1707 C CA . ARG A 1 205 ? -4.683 -21.109 5.444 1.00 72.94 205 ARG A CA 1
ATOM 1708 C C . ARG A 1 205 ? -6.200 -21.246 5.350 1.00 72.94 205 ARG A C 1
ATOM 1710 O O . ARG A 1 205 ? -6.696 -22.344 5.117 1.00 72.94 205 ARG A O 1
ATOM 1717 N N . ARG A 1 206 ? -6.932 -20.136 5.475 1.00 65.31 206 ARG A N 1
ATOM 1718 C CA . ARG A 1 206 ? -8.392 -20.118 5.293 1.00 65.31 206 ARG A CA 1
ATOM 1719 C C . ARG A 1 206 ? -8.797 -20.343 3.836 1.00 65.31 206 ARG A C 1
ATOM 1721 O O . ARG A 1 206 ? -9.716 -21.111 3.592 1.00 65.31 206 ARG A O 1
ATOM 1728 N N . SER A 1 207 ? -8.064 -19.773 2.877 1.00 58.28 207 SER A N 1
ATOM 1729 C CA . SER A 1 207 ? -8.317 -19.985 1.440 1.00 58.28 207 SER A CA 1
ATOM 1730 C C . SER A 1 207 ? -8.140 -21.457 1.024 1.00 58.28 207 SER A C 1
ATOM 1732 O O . SER A 1 207 ? -8.892 -21.954 0.194 1.00 58.28 207 SER A O 1
ATOM 1734 N N . ARG A 1 208 ? -7.187 -22.185 1.629 1.00 47.59 208 ARG A N 1
ATOM 1735 C CA . ARG A 1 208 ? -6.946 -23.6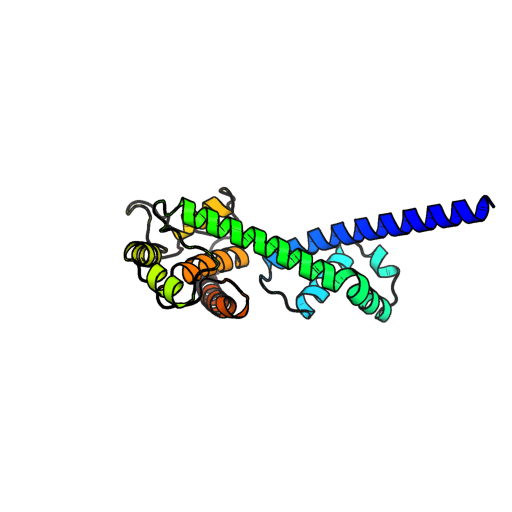18 1.360 1.00 47.59 208 ARG A CA 1
ATOM 1736 C C . ARG A 1 208 ? -8.005 -24.562 1.942 1.00 47.59 208 ARG A C 1
ATOM 1738 O O . ARG A 1 208 ? -8.160 -25.656 1.423 1.00 47.59 208 ARG A O 1
ATOM 1745 N N . LYS A 1 209 ? -8.753 -24.154 2.976 1.00 40.62 209 LYS A N 1
ATOM 1746 C CA . LYS A 1 209 ? -9.899 -24.929 3.499 1.00 40.62 209 LYS A CA 1
ATOM 1747 C C . LYS A 1 209 ? -11.177 -24.771 2.651 1.00 40.62 209 LYS A C 1
ATOM 1749 O O . LYS A 1 209 ? -12.166 -25.432 2.936 1.00 40.62 209 LYS A O 1
ATOM 1754 N N . PHE A 1 210 ? -11.155 -23.927 1.614 1.00 34.91 210 PHE A N 1
ATOM 1755 C CA . PHE A 1 210 ? -12.321 -23.534 0.810 1.00 34.91 210 PHE A CA 1
ATOM 1756 C C . PHE A 1 210 ? -12.176 -23.823 -0.697 1.00 34.91 210 PHE A C 1
ATOM 1758 O O . PHE A 1 210 ? -12.905 -23.260 -1.508 1.00 34.91 210 PHE A O 1
ATOM 1765 N N . THR A 1 211 ? -11.302 -24.745 -1.111 1.00 32.91 211 THR A N 1
ATOM 1766 C CA . THR A 1 211 ? -11.158 -25.163 -2.523 1.00 32.91 211 THR A CA 1
ATOM 1767 C C . THR A 1 211 ? -12.292 -26.068 -3.038 1.00 32.91 211 THR A C 1
ATOM 1769 O O . THR A 1 211 ? -12.063 -26.888 -3.922 1.00 32.91 211 THR A O 1
ATOM 1772 N N . LYS A 1 212 ? -13.530 -25.924 -2.535 1.00 30.50 212 LYS A N 1
ATOM 1773 C CA . LYS A 1 212 ? -14.696 -26.614 -3.121 1.00 30.50 212 LYS A CA 1
ATOM 1774 C C . LYS A 1 212 ? -15.917 -25.763 -3.479 1.00 30.50 212 LYS A C 1
ATOM 1776 O O . LYS A 1 212 ? -16.769 -26.306 -4.162 1.00 30.50 212 LYS A O 1
ATOM 1781 N N . TYR A 1 213 ? -16.012 -24.469 -3.147 1.00 28.70 213 TYR A N 1
ATOM 1782 C CA . TYR A 1 213 ? -17.136 -23.638 -3.624 1.00 28.70 213 TYR A CA 1
ATOM 1783 C C . TYR A 1 213 ? -16.755 -22.158 -3.841 1.00 28.70 213 TYR A C 1
ATOM 1785 O O . TYR A 1 213 ? -16.508 -21.428 -2.888 1.00 28.70 213 TYR A O 1
ATOM 1793 N N . TYR A 1 214 ? -16.774 -21.767 -5.122 1.00 29.88 214 TYR A N 1
ATOM 1794 C CA . TYR A 1 214 ? -16.966 -20.438 -5.731 1.00 29.88 214 TYR A CA 1
ATOM 1795 C C . TYR A 1 214 ? -16.080 -19.227 -5.363 1.00 29.88 214 TYR A C 1
ATOM 1797 O O . TYR A 1 214 ? -16.033 -18.730 -4.237 1.00 29.88 214 TYR A O 1
ATOM 1805 N N . GLU A 1 215 ? -15.515 -18.641 -6.426 1.00 40.91 215 GLU A N 1
ATOM 1806 C CA . GLU A 1 215 ? -15.204 -17.216 -6.564 1.00 40.91 215 GLU A CA 1
ATOM 1807 C C . GLU A 1 215 ? -16.483 -16.385 -6.348 1.00 40.91 215 GLU A C 1
ATOM 1809 O O . GLU A 1 215 ? -17.488 -16.604 -7.020 1.00 40.91 215 GLU A O 1
ATOM 1814 N N . GLY A 1 216 ? -16.475 -15.439 -5.401 1.00 37.00 216 GLY A N 1
ATOM 1815 C CA . GLY A 1 216 ? -17.626 -14.545 -5.188 1.00 37.00 216 GLY A CA 1
ATOM 1816 C C . GLY A 1 216 ? -17.956 -14.151 -3.748 1.00 37.00 216 GLY A C 1
ATOM 1817 O O . GLY A 1 216 ? -18.909 -13.405 -3.535 1.00 37.00 216 GLY A O 1
ATOM 1818 N N . VAL A 1 217 ? -17.191 -14.591 -2.744 1.00 37.22 217 VAL A N 1
ATOM 1819 C CA . VAL A 1 217 ? -17.395 -14.170 -1.345 1.00 37.22 217 VAL A CA 1
ATOM 1820 C C . VAL A 1 217 ? -16.059 -13.829 -0.687 1.00 37.22 217 VAL A C 1
ATOM 1822 O O . VAL A 1 217 ? -15.604 -14.466 0.259 1.00 37.22 217 VAL A O 1
ATOM 1825 N N . ILE A 1 218 ? -15.402 -12.787 -1.189 1.00 40.91 218 ILE A N 1
ATOM 1826 C CA . ILE A 1 218 ? -14.396 -12.087 -0.390 1.00 40.91 218 ILE A CA 1
ATOM 1827 C C . ILE A 1 218 ? -15.202 -11.287 0.644 1.00 40.91 218 ILE A C 1
ATOM 1829 O O . ILE A 1 218 ? -16.079 -10.531 0.245 1.00 40.91 218 ILE A O 1
ATOM 1833 N N . LEU A 1 219 ? -14.920 -11.464 1.942 1.00 43.12 219 LEU A N 1
ATOM 1834 C CA . LEU A 1 219 ? -15.359 -10.635 3.092 1.00 43.12 219 LEU A CA 1
ATOM 1835 C C . LEU A 1 219 ? -16.395 -11.199 4.085 1.00 43.12 219 LEU A C 1
ATOM 1837 O O . LEU A 1 219 ? -16.598 -10.538 5.098 1.00 43.12 219 LEU A O 1
ATOM 1841 N N . ARG A 1 220 ? -17.008 -12.385 3.930 1.00 38.75 220 ARG A N 1
ATOM 1842 C CA . ARG A 1 220 ? -18.035 -12.790 4.927 1.00 38.75 220 ARG A CA 1
ATOM 1843 C C . ARG A 1 220 ? -17.522 -13.141 6.329 1.00 38.75 220 ARG A C 1
ATOM 1845 O O . ARG A 1 220 ? -18.294 -12.991 7.259 1.00 38.75 220 ARG A O 1
ATOM 1852 N N . ASN A 1 221 ? -16.256 -13.526 6.515 1.00 42.78 221 ASN A N 1
ATOM 1853 C CA . ASN A 1 221 ? -15.775 -14.037 7.812 1.00 42.78 221 ASN A CA 1
ATOM 1854 C C . ASN A 1 221 ? -14.380 -13.510 8.204 1.00 42.78 221 ASN A C 1
ATOM 1856 O O . ASN A 1 221 ? -13.467 -14.288 8.493 1.00 42.78 221 ASN A O 1
ATOM 1860 N N . ILE A 1 222 ? -14.180 -12.187 8.241 1.00 44.56 222 ILE A N 1
ATOM 1861 C CA . ILE A 1 222 ? -13.023 -11.595 8.945 1.00 44.56 222 ILE A CA 1
ATOM 1862 C C . ILE A 1 222 ? -13.335 -11.578 10.470 1.00 44.56 222 ILE A C 1
ATOM 1864 O O . ILE A 1 222 ? -13.384 -10.506 11.055 1.00 44.56 222 ILE A O 1
ATOM 1868 N N . ILE A 1 223 ? -13.535 -12.792 11.043 1.00 33.50 223 ILE A N 1
ATOM 1869 C CA . ILE A 1 223 ? -13.615 -13.254 12.471 1.00 33.50 223 ILE A CA 1
ATOM 1870 C C . ILE A 1 223 ? -14.781 -12.681 13.329 1.00 33.50 223 ILE A C 1
ATOM 1872 O O . ILE A 1 223 ? -15.038 -11.492 13.174 1.00 33.50 223 ILE A O 1
ATOM 1876 N N . PRO A 1 224 ? -15.491 -13.428 14.233 1.00 34.81 224 PRO A N 1
ATOM 1877 C CA . PRO A 1 224 ? -15.313 -14.797 14.808 1.00 34.81 224 PRO A CA 1
ATOM 1878 C C . PRO A 1 224 ? -16.345 -15.838 14.291 1.00 34.81 224 PRO A C 1
ATOM 1880 O O . PRO A 1 224 ? -17.249 -15.448 13.552 1.00 34.81 224 PRO A O 1
ATOM 1883 N N . ASP A 1 225 ? -16.264 -17.156 14.545 1.00 33.38 225 ASP A N 1
ATOM 1884 C CA . ASP A 1 225 ? -15.696 -17.935 15.681 1.00 33.38 225 ASP A CA 1
ATOM 1885 C C . ASP A 1 225 ? -14.258 -18.478 15.533 1.00 33.38 225 ASP A C 1
ATOM 1887 O O . ASP A 1 225 ? -13.818 -18.803 14.400 1.00 33.38 225 ASP A O 1
#

Sequence (225 aa):
MGDRIAKLEKNFETANNEQDFIKNIIKSIAKKLLVESIYPTHEELRETTREFMSSEHPDFLKKFKKNRWQIYYEKNIAQLLLAKHRSIRKTLTARIKDAMFSVFSEFPSINTSTKKSEIKKWKGMVSVKRYYDKLFQKVKMSESETYMSKIIRIVWKEKKNAPKMQVVYAISICETILNPENTIVQINEETIKQVIIKHYIVILRRSRKFTKYYEGVILRNIIPD

Foldseek 3Di:
DVVVVVVVVVVVVVVVVVLVVLVVLLLVLLVVCVLPDLDDDLVRSVVSSVVSCVPPPVVVVVVDDPVVVVVCCVPRHSVSSVVSSVVVSVVLLVLLVVLLCVLLVDQDDDDPVDDLVVLLVSLVDPSLLVCLVQQLPAPDPPDLDGSLNSSVCSSVVNPPDDRPLSSLVSVLLSNQCSPSPRSDNDDDCVSRVVSSVVSSVVVVVVVVVPVPDDDDDDPRPSDDD